Protein AF-A0A2E9FII7-F1 (afdb_monomer_lite)

pLDDT: mean 89.61, std 14.31, range [34.06, 98.5]

Radius of gyration: 24.69 Å; chains: 1; bounding box: 55×30×82 Å

Sequence (208 aa):
MSNNPTLGDVMKDLEYLPKLIEELENISSWNSFASSLVMQYKRKNFLSEKQISSAQNMLNKMVENKIKREGMKKSFDTTKIEQLFQTAISNGLKRPRFHCGNVILSLASEQSKNKGAIYVKHKAVNEYGHEDKNYVGKIMNKVFMPILKASQDAIDTVMAIAEDPLGSAIKHGKMSNHCSMCSKELTVDRSIKNGYGKKCAENYGFPY

Foldseek 3Di:
DDPDDDVVVVPPDPVVVVVLLVVLVVCLVPDVLSVVQNVCCVVPVDDDPVSSVVSVVVVVVVVVQVVLLVVPWDPDFQVLVLLLVVLLVVLPNPWWWFAFPQWIWTADDCPDPPHSKIWIWGFDQDPVRDTDTHTQFIDDPRITRGHPPHDPVSVVLSVVCSVPVQVRQQVRLQVPCAGRTPRHHPDDPVCSNSSHDPVSCNSRVHDD

Secondary structure (DSSP, 8-state):
---PPPHHHH-S-TTHHHHHHHHHHHHHTT-HHHHHHHHHHHHHS---HHHHHHHHHHHHHHHHHHHHHHHT-B----HHHHHHHHHHHHTT-SS-EEEETTEEEEEPPTTSTTTT-EEEEEEEE-TTS-EEEEEEEEEETTEEEE-TT--HHHHHHHHHHHH-HHHHHHHHHHHHSB-TTT--B--SHHHHHHTS-HHHHHHHT---

Structure (mmCIF, N/CA/C/O backbone):
data_AF-A0A2E9FII7-F1
#
_entry.id   AF-A0A2E9FII7-F1
#
loop_
_atom_site.group_PDB
_atom_site.id
_atom_site.type_symbol
_atom_site.label_atom_id
_atom_site.label_alt_id
_atom_site.l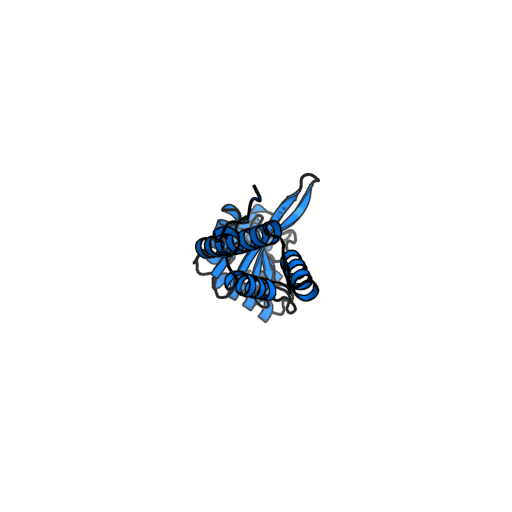abel_comp_id
_atom_site.label_asym_id
_atom_site.label_entity_id
_atom_site.label_seq_id
_atom_site.pdbx_PDB_ins_code
_atom_site.Cartn_x
_atom_site.Cartn_y
_atom_site.Cartn_z
_atom_site.occupancy
_atom_site.B_iso_or_equiv
_atom_site.auth_seq_id
_atom_site.auth_comp_id
_atom_site.auth_asym_id
_atom_site.auth_atom_id
_atom_site.pdbx_PDB_model_num
ATOM 1 N N . MET A 1 1 ? -26.720 13.685 58.440 1.00 34.06 1 MET A N 1
ATOM 2 C CA . MET A 1 1 ? -27.244 13.945 57.083 1.00 34.06 1 MET A CA 1
ATOM 3 C C . MET A 1 1 ? -26.461 13.066 56.124 1.00 34.06 1 MET A C 1
ATOM 5 O O . MET A 1 1 ? -25.298 13.337 55.867 1.00 34.06 1 MET A O 1
ATOM 9 N N . SER A 1 2 ? -27.046 11.931 55.744 1.00 37.91 2 SER A N 1
ATOM 10 C CA . SER A 1 2 ? -26.462 10.959 54.820 1.00 37.91 2 SER A CA 1
ATOM 11 C C . SER A 1 2 ? -26.670 11.441 53.387 1.00 37.91 2 SER A C 1
ATOM 13 O O . SER A 1 2 ? -27.813 11.588 52.955 1.00 37.91 2 SER A O 1
ATOM 15 N N . ASN A 1 3 ? -25.582 11.689 52.659 1.00 39.31 3 ASN A N 1
ATOM 16 C CA . ASN A 1 3 ? -25.637 11.930 51.219 1.00 39.31 3 ASN A CA 1
ATOM 17 C C . ASN A 1 3 ? -26.012 10.615 50.523 1.00 39.31 3 ASN A C 1
ATOM 19 O O . ASN A 1 3 ? -25.144 9.793 50.239 1.00 39.31 3 ASN A O 1
ATOM 23 N N . ASN A 1 4 ? -27.310 10.398 50.306 1.00 35.56 4 ASN A N 1
ATOM 24 C CA . ASN A 1 4 ? -27.782 9.333 49.431 1.00 35.56 4 ASN A CA 1
ATOM 25 C C . ASN A 1 4 ? -27.406 9.680 47.980 1.00 35.56 4 ASN A C 1
ATOM 27 O O . ASN A 1 4 ? -27.591 10.836 47.584 1.00 35.56 4 ASN A O 1
ATOM 31 N N . PRO A 1 5 ? -26.899 8.711 47.193 1.00 40.25 5 PRO A N 1
ATOM 32 C CA . PRO A 1 5 ? -26.664 8.905 45.768 1.00 40.25 5 PRO A CA 1
ATOM 33 C C . PRO A 1 5 ? -27.951 9.382 45.094 1.00 40.25 5 PRO A C 1
ATOM 35 O O . PRO A 1 5 ? -29.047 8.930 45.444 1.00 40.25 5 PRO A O 1
ATOM 38 N N . THR A 1 6 ? -27.833 10.316 44.152 1.00 42.91 6 THR A N 1
ATOM 39 C CA . THR A 1 6 ? -29.011 10.844 43.465 1.00 42.91 6 THR A CA 1
ATOM 40 C C . THR A 1 6 ? -29.562 9.787 42.509 1.00 42.91 6 THR A C 1
ATOM 42 O O . THR A 1 6 ? -28.809 8.991 41.949 1.00 42.91 6 THR A O 1
ATOM 45 N N . LEU A 1 7 ? -30.877 9.783 42.263 1.00 36.34 7 LEU A N 1
ATOM 46 C CA . LEU A 1 7 ? -31.465 8.926 41.223 1.00 36.34 7 LEU A CA 1
ATOM 47 C C . LEU A 1 7 ? -30.817 9.152 39.837 1.00 36.34 7 LEU A C 1
ATOM 49 O O . LEU A 1 7 ? -30.819 8.241 39.016 1.00 36.34 7 LEU A O 1
ATOM 53 N N . GLY A 1 8 ? -30.208 10.321 39.594 1.00 41.97 8 GLY A N 1
ATOM 54 C CA . GLY A 1 8 ? -29.456 10.618 38.369 1.00 41.97 8 GLY A CA 1
ATOM 55 C C . GLY A 1 8 ? -28.150 9.827 38.209 1.00 41.97 8 GLY A C 1
ATOM 56 O O . GLY A 1 8 ? -27.705 9.638 37.078 1.00 41.97 8 GLY A O 1
ATOM 57 N N . ASP A 1 9 ? -27.580 9.316 39.306 1.00 43.81 9 ASP A N 1
ATOM 58 C CA . ASP A 1 9 ? -26.356 8.496 39.334 1.00 43.81 9 ASP A CA 1
ATOM 59 C C . ASP A 1 9 ? -26.662 6.989 39.214 1.00 43.81 9 ASP A C 1
ATOM 61 O O . ASP A 1 9 ? -25.805 6.192 38.842 1.00 43.81 9 ASP A O 1
ATOM 65 N N . VAL A 1 10 ? -27.915 6.596 39.477 1.00 44.50 10 VAL A N 1
ATOM 66 C CA . VAL A 1 10 ? -28.423 5.214 39.364 1.00 44.50 10 VAL A CA 1
ATOM 67 C C . VAL A 1 10 ? -29.034 4.943 37.972 1.00 44.50 10 VAL A C 1
ATOM 69 O O . VAL A 1 10 ? -29.136 3.792 37.553 1.00 44.50 10 VAL A O 1
ATOM 72 N N . MET A 1 11 ? -29.400 5.996 37.226 1.00 43.66 11 MET A N 1
ATOM 73 C CA . MET A 1 11 ? -30.155 5.943 35.959 1.00 43.66 11 MET A CA 1
ATOM 74 C C . MET A 1 11 ? -29.348 6.314 34.691 1.00 43.66 11 MET A C 1
ATOM 76 O O . MET A 1 11 ? -29.936 6.744 33.708 1.00 43.66 11 MET A O 1
ATOM 80 N N . LYS A 1 12 ? -28.018 6.149 34.682 1.00 50.47 12 LYS A N 1
ATOM 81 C CA . LYS A 1 12 ? -27.160 6.260 33.476 1.00 50.47 12 LYS A CA 1
ATOM 82 C C . LYS A 1 12 ? -26.357 4.967 33.225 1.00 50.47 12 LYS A C 1
ATOM 84 O O . LYS A 1 12 ? -25.137 5.001 33.097 1.00 50.47 12 LYS A O 1
ATOM 89 N N . ASP A 1 13 ? -26.881 3.747 33.242 1.00 51.53 13 ASP A N 1
ATOM 90 C CA . ASP A 1 13 ? -28.092 3.243 32.593 1.00 51.53 13 ASP A CA 1
ATOM 91 C C . ASP A 1 13 ? -27.979 1.699 32.690 1.00 51.53 13 ASP A C 1
ATOM 93 O O . ASP A 1 13 ? -27.007 1.118 32.187 1.00 51.53 13 ASP A O 1
ATOM 97 N N . LEU A 1 14 ? -28.953 1.001 33.282 1.00 48.34 14 LEU A N 1
ATOM 98 C CA . LEU A 1 14 ? -29.010 -0.477 33.285 1.00 48.34 14 LEU A CA 1
ATOM 99 C C . LEU A 1 14 ? -29.147 -1.081 31.868 1.00 48.34 14 LEU A C 1
ATOM 101 O O . LEU A 1 14 ? -28.886 -2.264 31.678 1.00 48.34 14 LEU A O 1
ATOM 105 N N . GLU A 1 15 ? -29.491 -0.261 30.873 1.00 59.66 15 GLU A N 1
ATOM 106 C CA . GLU A 1 15 ? -29.601 -0.623 29.453 1.00 59.66 15 GLU A CA 1
ATOM 107 C C . GLU A 1 15 ? -28.321 -0.297 28.649 1.00 59.66 15 GLU A C 1
ATOM 109 O O . GLU A 1 15 ? -27.993 -0.968 27.669 1.00 59.66 15 GLU A O 1
ATOM 114 N N . TYR A 1 16 ? -27.530 0.685 29.095 1.00 76.75 16 TYR A N 1
ATOM 115 C CA . TYR A 1 16 ? -26.331 1.145 28.385 1.00 76.75 16 TYR A CA 1
ATOM 116 C C . TYR A 1 16 ? -25.106 0.295 28.685 1.00 76.75 16 TYR A C 1
ATOM 118 O O . TYR A 1 16 ? -24.296 0.064 27.791 1.00 76.75 16 TYR A O 1
ATOM 126 N N . LEU A 1 17 ? -24.934 -0.164 29.931 1.00 84.12 17 LEU A N 1
ATOM 127 C CA . LEU A 1 17 ? -23.778 -0.993 30.270 1.00 84.12 17 LEU A CA 1
ATOM 128 C C . LEU A 1 17 ? -23.782 -2.312 29.478 1.00 84.12 17 LEU A C 1
ATOM 130 O O . LEU A 1 17 ? -22.747 -2.610 28.885 1.00 84.12 17 LEU A O 1
ATOM 134 N N . PRO A 1 18 ? -24.899 -3.060 29.357 1.00 89.31 18 PRO A N 1
ATOM 135 C CA . PRO A 1 18 ? -24.956 -4.235 28.486 1.00 89.31 18 PRO A CA 1
ATOM 136 C C . PRO A 1 18 ? -24.580 -3.929 27.030 1.00 89.31 18 PRO A C 1
ATOM 138 O O . PRO A 1 18 ? -23.745 -4.627 26.459 1.00 89.31 18 PRO A O 1
ATOM 141 N N . LYS A 1 19 ? -25.113 -2.842 26.457 1.00 90.38 19 LYS A N 1
ATOM 142 C CA . LYS A 1 19 ? -24.795 -2.419 25.085 1.00 90.38 19 LYS A CA 1
ATOM 143 C C . LYS A 1 19 ? -23.324 -2.029 24.914 1.00 90.38 19 LYS A C 1
ATOM 145 O O . LYS A 1 19 ? -22.687 -2.412 23.938 1.00 90.38 19 LYS A O 1
ATOM 150 N N . LEU A 1 20 ? -22.759 -1.301 25.876 1.00 92.12 20 LEU A N 1
ATOM 151 C CA . LEU A 1 20 ? -21.337 -0.964 25.887 1.00 92.12 20 LEU A CA 1
ATOM 152 C C . LEU A 1 20 ? -20.480 -2.234 25.922 1.00 92.12 20 LEU A C 1
ATOM 154 O O . LEU A 1 20 ? -19.487 -2.321 25.206 1.00 92.12 20 LEU A O 1
ATOM 158 N N . ILE A 1 21 ? -20.852 -3.221 26.740 1.00 95.00 21 ILE A N 1
ATOM 159 C CA . ILE A 1 21 ? -20.145 -4.503 26.793 1.00 95.00 21 ILE A CA 1
ATOM 160 C C . ILE A 1 21 ? -20.236 -5.227 25.447 1.00 95.00 21 ILE A C 1
ATOM 162 O O . ILE A 1 21 ? -19.201 -5.684 24.971 1.00 95.00 21 ILE A O 1
ATOM 166 N N . GLU A 1 22 ? -21.400 -5.264 24.796 1.00 94.81 22 GLU A N 1
ATOM 167 C CA . GLU A 1 22 ? -21.563 -5.839 23.451 1.00 94.81 22 GLU A CA 1
ATOM 168 C C . GLU A 1 22 ? -20.648 -5.152 22.416 1.00 94.81 22 GLU A C 1
ATOM 170 O O . GLU A 1 22 ? -19.919 -5.807 21.665 1.00 94.81 22 GLU A O 1
ATOM 175 N N . GLU A 1 23 ? -20.606 -3.817 22.404 1.00 94.81 23 GLU A N 1
ATOM 176 C CA . GLU A 1 23 ? -19.714 -3.049 21.527 1.00 94.81 23 GLU A CA 1
ATOM 177 C C . GLU A 1 23 ? -18.230 -3.350 21.799 1.00 94.81 23 GLU A C 1
ATOM 179 O O . GLU A 1 23 ? -17.436 -3.482 20.860 1.00 94.81 23 GLU A O 1
ATOM 184 N N . LEU A 1 24 ? -17.846 -3.510 23.069 1.00 96.38 24 LEU A N 1
ATOM 185 C CA . LEU A 1 24 ? -16.490 -3.896 23.460 1.00 96.38 24 LEU A CA 1
ATOM 186 C C . LEU A 1 24 ? -16.166 -5.348 23.076 1.00 96.38 24 LEU A C 1
ATOM 188 O O . LEU A 1 24 ? -15.046 -5.627 22.641 1.00 96.38 24 LEU A O 1
ATOM 192 N N . GLU A 1 25 ? -17.122 -6.269 23.189 1.00 96.88 25 GLU A N 1
ATOM 193 C CA . GLU A 1 25 ? -16.975 -7.666 22.772 1.00 96.88 25 GLU A CA 1
ATOM 194 C C . GLU A 1 25 ? -16.685 -7.771 21.276 1.00 96.88 25 GLU A C 1
ATOM 196 O O . GLU A 1 25 ? -15.729 -8.453 20.891 1.00 96.88 25 GLU A O 1
ATOM 201 N N . ASN A 1 26 ? -17.407 -7.009 20.451 1.00 95.56 26 ASN A N 1
ATOM 202 C CA . ASN A 1 26 ? -17.232 -6.963 18.996 1.00 95.56 26 ASN A CA 1
ATOM 203 C C . ASN A 1 26 ? -15.809 -6.578 18.555 1.00 95.56 26 ASN A C 1
ATOM 205 O O . ASN A 1 26 ? -15.355 -6.960 17.472 1.00 95.56 26 ASN A O 1
ATOM 209 N N . ILE A 1 27 ? -15.079 -5.835 19.390 1.00 95.19 27 ILE A N 1
ATOM 210 C CA . ILE A 1 27 ? -13.715 -5.379 19.090 1.00 95.19 27 ILE A CA 1
ATOM 211 C C . ILE A 1 27 ? -12.638 -6.062 19.945 1.00 95.19 27 ILE A C 1
ATOM 213 O O . ILE A 1 27 ? -11.444 -5.866 19.710 1.00 95.19 27 ILE A O 1
ATOM 217 N N . SER A 1 28 ? -13.034 -6.892 20.912 1.00 95.88 28 SER A N 1
ATOM 218 C CA . SER A 1 28 ? -12.142 -7.507 21.904 1.00 95.88 28 SER A CA 1
ATOM 219 C C . SER A 1 28 ? -11.046 -8.384 21.291 1.00 95.88 28 SER A C 1
ATOM 221 O O . SER A 1 28 ? -9.930 -8.422 21.801 1.00 95.88 28 SER A O 1
ATOM 223 N N . SER A 1 29 ? -11.314 -9.028 20.151 1.00 94.12 29 SER A N 1
ATOM 224 C CA . SER A 1 29 ? -10.348 -9.905 19.472 1.00 94.12 29 SER A CA 1
ATOM 225 C C . SER A 1 29 ? -9.124 -9.176 18.900 1.00 94.12 29 SER A C 1
ATOM 227 O O . SER A 1 29 ? -8.126 -9.814 18.567 1.00 94.12 29 SER A O 1
ATOM 229 N N . TRP A 1 30 ? -9.181 -7.849 18.766 1.00 91.56 30 TRP A N 1
ATOM 230 C CA . TRP A 1 30 ? -8.095 -7.041 18.202 1.00 91.56 30 TRP A CA 1
ATOM 231 C C . TRP A 1 30 ? -7.811 -5.746 18.975 1.00 91.56 30 TRP A C 1
ATOM 233 O O . TRP A 1 30 ? -6.870 -5.032 18.627 1.00 91.56 30 TRP A O 1
ATOM 243 N N . ASN A 1 31 ? -8.572 -5.446 20.030 1.00 95.75 31 ASN A N 1
ATOM 244 C CA . ASN A 1 31 ? -8.336 -4.328 20.939 1.00 95.75 31 ASN A CA 1
ATOM 245 C C . ASN A 1 31 ? -8.120 -4.855 22.367 1.00 95.75 31 ASN A C 1
ATOM 247 O O . ASN A 1 31 ? -9.055 -5.297 23.035 1.00 95.75 31 ASN A O 1
ATOM 251 N N . SER A 1 32 ? -6.875 -4.790 22.847 1.00 96.56 32 SER A N 1
ATOM 252 C CA . SER A 1 32 ? -6.481 -5.324 24.158 1.00 96.56 32 SER A CA 1
ATOM 253 C C . SER A 1 32 ? -7.137 -4.597 25.335 1.00 96.56 32 SER A C 1
ATOM 255 O O . SER A 1 32 ? -7.419 -5.225 26.355 1.00 96.56 32 SER A O 1
ATOM 257 N N . PHE A 1 33 ? -7.426 -3.299 25.198 1.00 96.88 33 PHE A N 1
ATOM 258 C CA . PHE A 1 33 ? -8.145 -2.538 26.219 1.00 96.88 33 PHE A CA 1
ATOM 259 C C . PHE A 1 33 ? -9.609 -2.979 26.307 1.00 96.88 33 PHE A C 1
ATOM 261 O O . PHE A 1 33 ? -10.099 -3.265 27.393 1.00 96.88 33 PHE A O 1
ATOM 268 N N . ALA A 1 34 ? -10.292 -3.142 25.171 1.00 97.12 34 ALA A N 1
ATOM 269 C CA . ALA A 1 34 ? -11.650 -3.681 25.156 1.00 97.12 34 ALA A CA 1
ATOM 270 C C . ALA A 1 34 ? -11.700 -5.107 25.725 1.00 97.12 34 ALA A C 1
ATOM 272 O O . ALA A 1 34 ? -12.538 -5.409 26.574 1.00 97.12 34 ALA A O 1
ATOM 273 N N . SER A 1 35 ? -10.750 -5.964 25.332 1.00 97.69 35 SER A N 1
ATOM 274 C CA . SER A 1 35 ? -10.632 -7.323 25.867 1.00 97.69 35 SER A CA 1
ATOM 275 C C . SER A 1 35 ? -10.475 -7.346 27.388 1.00 97.69 35 SER A C 1
ATOM 277 O O . SER A 1 35 ? -11.059 -8.215 28.038 1.00 97.69 35 SER A O 1
ATOM 279 N N . SER A 1 36 ? -9.696 -6.426 27.965 1.00 97.81 36 SER A N 1
ATOM 280 C CA . SER A 1 36 ? -9.479 -6.390 29.414 1.00 97.81 36 SER A CA 1
ATOM 281 C C . SER A 1 36 ? -10.736 -5.947 30.171 1.00 97.81 36 SER A C 1
ATOM 283 O O . SER A 1 36 ? -11.058 -6.535 31.206 1.00 97.81 36 SER A O 1
ATOM 285 N N . LEU A 1 37 ? -11.494 -4.990 29.625 1.00 97.25 37 LEU A N 1
ATOM 286 C CA . LEU A 1 37 ? -12.765 -4.540 30.196 1.00 97.25 37 LEU A CA 1
ATOM 287 C C . LEU A 1 37 ? -13.850 -5.622 30.122 1.00 97.25 37 LEU A C 1
ATOM 289 O O . LEU A 1 37 ? -14.496 -5.897 31.132 1.00 97.25 37 LEU A O 1
ATOM 293 N N . VAL A 1 38 ? -13.994 -6.302 28.980 1.00 97.31 38 VAL A N 1
ATOM 294 C CA . VAL A 1 38 ? -14.927 -7.435 28.822 1.00 97.31 38 VAL A CA 1
ATOM 295 C C . VAL A 1 38 ? -14.599 -8.547 29.817 1.00 97.31 38 VAL A C 1
ATOM 297 O O . VAL A 1 38 ? -15.485 -9.057 30.500 1.00 97.31 38 VAL A O 1
ATOM 300 N N . MET A 1 39 ? -13.319 -8.908 29.947 1.00 97.06 39 MET A N 1
ATOM 301 C CA . MET A 1 39 ? -12.883 -9.938 30.893 1.00 97.06 39 MET A CA 1
ATOM 302 C C . MET A 1 39 ? -13.158 -9.533 32.346 1.00 97.06 39 MET A C 1
ATOM 304 O O . MET A 1 39 ? -13.608 -10.354 33.147 1.00 97.06 39 MET A O 1
ATOM 308 N N . GLN A 1 40 ? -12.912 -8.269 32.703 1.00 96.50 40 GLN A N 1
ATOM 309 C CA . GLN A 1 40 ? -13.234 -7.763 34.033 1.00 96.50 40 GLN A CA 1
ATOM 310 C C . GLN A 1 40 ? -14.736 -7.840 34.308 1.00 96.50 40 GLN A C 1
ATOM 312 O O . GLN A 1 40 ? -15.113 -8.322 35.379 1.00 96.50 40 GLN A O 1
ATOM 317 N N . TYR A 1 41 ? -15.567 -7.401 33.362 1.00 95.38 41 TYR A N 1
ATOM 318 C CA . TYR A 1 41 ? -17.018 -7.437 33.497 1.00 95.38 41 TYR A CA 1
ATOM 319 C C . TYR A 1 41 ? -17.527 -8.875 33.635 1.00 95.38 41 TYR A C 1
ATOM 321 O O . TYR A 1 41 ? -18.217 -9.169 34.599 1.00 95.38 41 TYR A O 1
ATOM 329 N N . LYS A 1 42 ? -17.079 -9.815 32.794 1.00 94.75 42 LYS A N 1
ATOM 330 C CA . LYS A 1 42 ? -17.446 -11.241 32.914 1.00 94.75 42 LYS A CA 1
ATOM 331 C C . LYS A 1 42 ? -17.081 -11.855 34.267 1.00 94.75 42 LYS A C 1
ATOM 333 O O . LYS A 1 42 ? -17.800 -12.711 34.766 1.00 94.75 42 LYS A O 1
ATOM 338 N N . ARG A 1 43 ? -15.969 -11.423 34.869 1.00 95.44 43 ARG A N 1
ATOM 339 C CA . ARG A 1 43 ? -15.499 -11.942 36.163 1.00 95.44 43 ARG A CA 1
ATOM 340 C C . ARG A 1 43 ? -16.184 -11.295 37.368 1.00 95.44 43 ARG A C 1
ATOM 342 O O . ARG A 1 43 ? -16.359 -11.958 38.382 1.00 95.44 43 ARG A O 1
ATOM 349 N N . LYS A 1 44 ? -16.462 -9.991 37.309 1.00 91.94 44 LYS A N 1
ATOM 350 C CA . LYS A 1 44 ? -16.897 -9.190 38.472 1.00 91.94 44 LYS A CA 1
ATOM 351 C C . LYS A 1 44 ? -18.314 -8.632 38.351 1.00 91.94 44 LYS A C 1
ATOM 353 O O . LYS A 1 44 ? -18.793 -8.028 39.300 1.00 91.94 44 LYS A O 1
ATOM 358 N N . ASN A 1 45 ? -18.933 -8.769 37.182 1.00 89.94 45 ASN A N 1
ATOM 359 C CA . ASN A 1 45 ? -20.171 -8.106 36.779 1.00 89.94 45 ASN A CA 1
ATOM 360 C C . ASN A 1 45 ? -20.154 -6.580 37.012 1.00 89.94 45 ASN A C 1
ATOM 362 O O . ASN A 1 45 ? -21.169 -5.977 37.345 1.00 89.94 45 ASN A O 1
ATOM 366 N N . PHE A 1 46 ? -18.970 -5.959 36.904 1.00 89.88 46 PHE A N 1
ATOM 367 C CA . PHE A 1 46 ? -18.756 -4.566 37.297 1.00 89.88 46 PHE A CA 1
ATOM 368 C C . PHE A 1 46 ? -17.602 -3.900 36.536 1.00 89.88 46 PHE A C 1
ATOM 370 O O . PHE A 1 46 ? -16.494 -4.447 36.442 1.00 89.88 46 PHE A O 1
ATOM 377 N N . LEU A 1 47 ? -17.846 -2.671 36.081 1.00 92.12 47 LEU A N 1
ATOM 378 C CA . LEU A 1 47 ? -16.848 -1.707 35.618 1.00 92.12 47 LEU A CA 1
ATOM 379 C C . LEU A 1 47 ? -17.021 -0.407 36.406 1.00 92.12 47 LEU A C 1
ATOM 381 O O . LEU A 1 47 ? -18.146 -0.007 36.690 1.00 92.12 47 LEU A O 1
ATOM 385 N N . SER A 1 48 ? -15.919 0.264 36.742 1.00 92.06 48 SER A N 1
ATOM 386 C CA . SER A 1 48 ? -16.008 1.577 37.386 1.00 92.06 48 SER A CA 1
ATOM 387 C C . SER A 1 48 ? -16.461 2.654 36.398 1.00 92.06 48 SER A C 1
ATOM 389 O O . SER A 1 48 ? -16.226 2.541 35.194 1.00 92.06 48 SER A O 1
ATOM 391 N N . GLU A 1 49 ? -17.022 3.752 36.901 1.00 89.44 49 GLU A N 1
ATOM 392 C CA . GLU A 1 49 ? -17.435 4.905 36.082 1.00 89.44 49 GLU A CA 1
ATOM 393 C C . GLU A 1 49 ? -16.305 5.424 35.181 1.00 89.44 49 GLU A C 1
ATOM 395 O O . GLU A 1 49 ? -16.510 5.718 34.005 1.00 89.44 49 GLU A O 1
ATOM 400 N N . LYS A 1 50 ? -15.069 5.462 35.698 1.00 91.44 50 LYS A N 1
ATOM 401 C CA . LYS A 1 50 ? -13.889 5.867 34.920 1.00 91.44 50 LYS A CA 1
ATOM 402 C C . LYS A 1 50 ? -13.587 4.897 33.777 1.00 91.44 50 LYS A C 1
ATOM 404 O O . LYS A 1 50 ? -13.175 5.333 32.701 1.00 91.44 50 LYS A O 1
ATOM 409 N N . GLN A 1 51 ? -13.776 3.594 33.994 1.00 94.50 51 GLN A N 1
ATOM 410 C CA . GLN A 1 51 ? -13.592 2.577 32.955 1.00 94.50 51 GLN A CA 1
ATOM 411 C C . GLN A 1 51 ? -14.677 2.687 31.883 1.00 94.50 51 GLN A C 1
ATOM 413 O O . GLN A 1 51 ? -14.346 2.670 30.699 1.00 94.50 51 GLN A O 1
ATOM 418 N N . ILE A 1 52 ? -15.934 2.875 32.297 1.00 93.69 52 ILE A N 1
ATOM 419 C CA . ILE A 1 52 ? -17.075 3.111 31.402 1.00 93.69 52 ILE A CA 1
ATOM 420 C C . ILE A 1 52 ? -16.810 4.352 30.538 1.00 93.69 52 ILE A C 1
ATOM 422 O O . ILE A 1 52 ? -16.819 4.259 29.313 1.00 93.69 52 ILE A O 1
ATOM 426 N N . SER A 1 53 ? -16.454 5.481 31.157 1.00 89.56 53 SER A N 1
ATOM 427 C CA . SER A 1 53 ? -16.142 6.726 30.444 1.00 89.56 53 SER A CA 1
ATOM 428 C C . SER A 1 53 ? -14.962 6.579 29.475 1.00 89.56 53 SER A C 1
ATOM 430 O O . SER A 1 53 ? -15.019 7.038 28.333 1.00 89.56 53 SER A O 1
ATOM 432 N N . SER A 1 54 ? -13.899 5.880 29.879 1.00 93.44 54 SER A N 1
ATOM 433 C CA . SER A 1 54 ? -12.745 5.634 29.004 1.00 93.44 54 SER A CA 1
ATOM 434 C C . SER A 1 54 ? -13.109 4.763 27.797 1.00 93.44 54 SER A C 1
ATOM 436 O O . SER A 1 54 ? -12.660 5.038 26.683 1.00 93.44 54 SER A O 1
ATOM 438 N N . ALA A 1 55 ? -13.945 3.740 27.996 1.00 94.56 55 ALA A N 1
ATOM 439 C CA . ALA A 1 55 ? -14.444 2.883 26.925 1.00 94.56 55 ALA A CA 1
ATOM 440 C C . ALA A 1 55 ? -15.296 3.668 25.919 1.00 94.56 55 ALA A C 1
ATOM 442 O O . ALA A 1 55 ? -15.051 3.582 24.715 1.00 94.56 55 ALA A O 1
ATOM 443 N N . GLN A 1 56 ? -16.228 4.491 26.406 1.00 92.38 56 GLN A N 1
ATOM 444 C CA . GLN A 1 56 ? -17.064 5.361 25.574 1.00 92.38 56 GLN A CA 1
ATOM 445 C C . GLN A 1 56 ? -16.213 6.324 24.737 1.00 92.38 56 GLN A C 1
ATOM 447 O O . GLN A 1 56 ? -16.377 6.410 23.522 1.00 92.38 56 GLN A O 1
ATOM 452 N N . ASN A 1 57 ? -15.246 7.003 25.362 1.00 90.75 57 ASN A N 1
ATOM 453 C CA . ASN A 1 57 ? -14.350 7.927 24.664 1.00 90.75 57 ASN A CA 1
ATOM 454 C C . ASN A 1 57 ? -13.538 7.225 23.569 1.00 90.75 57 ASN A C 1
ATOM 456 O O . ASN A 1 57 ? -13.374 7.767 22.475 1.00 90.75 57 ASN A O 1
ATOM 460 N N . MET A 1 58 ? -13.061 6.005 23.831 1.00 94.75 58 MET A N 1
ATOM 461 C CA . MET A 1 58 ? -12.372 5.198 22.827 1.00 94.75 58 MET A CA 1
ATOM 462 C C . MET A 1 58 ? -13.293 4.865 21.644 1.00 94.75 58 MET A C 1
ATOM 464 O O . MET A 1 58 ? -12.892 5.067 20.497 1.00 94.75 58 MET A O 1
ATOM 468 N N . LEU A 1 59 ? -14.511 4.379 21.899 1.00 92.12 59 LEU A N 1
ATOM 469 C CA . LEU A 1 59 ? -15.472 4.011 20.852 1.00 92.12 59 LEU A CA 1
ATOM 470 C C . LEU A 1 59 ? -15.879 5.227 20.010 1.00 92.12 59 LEU A C 1
ATOM 472 O O . LEU A 1 59 ? -15.798 5.176 18.780 1.00 92.12 59 LEU A O 1
ATOM 476 N N . ASN A 1 60 ? -16.173 6.359 20.653 1.00 89.94 60 ASN A N 1
ATOM 477 C CA . ASN A 1 60 ? -16.430 7.632 19.975 1.00 89.94 60 ASN A CA 1
ATOM 478 C C . ASN A 1 60 ? -15.250 8.026 19.084 1.00 89.94 60 ASN A C 1
ATOM 480 O O . ASN A 1 60 ? -15.427 8.346 17.906 1.00 89.94 60 ASN A O 1
ATOM 484 N N . LYS A 1 61 ? -14.017 7.904 19.596 1.00 89.25 61 LYS A N 1
ATOM 485 C CA . LYS A 1 61 ? -12.821 8.212 18.809 1.00 89.25 61 LYS A CA 1
ATOM 486 C C . LYS A 1 61 ? -12.656 7.288 17.606 1.00 89.25 61 LYS A C 1
ATOM 488 O O . LYS A 1 61 ? -12.206 7.721 16.543 1.00 89.25 61 LYS A O 1
ATOM 493 N N . MET A 1 62 ? -13.011 6.015 17.749 1.00 89.19 62 MET A N 1
ATOM 494 C CA . MET A 1 62 ? -12.983 5.045 16.657 1.00 89.19 62 MET A CA 1
ATOM 495 C C . MET A 1 62 ? -13.992 5.396 15.560 1.00 89.19 62 MET A C 1
ATOM 497 O O . MET A 1 62 ? -13.632 5.326 14.379 1.00 89.19 62 MET A O 1
ATOM 501 N N . VAL A 1 63 ? -15.204 5.820 15.933 1.00 89.06 63 VAL A N 1
ATOM 502 C CA . VAL A 1 63 ? -16.242 6.295 15.003 1.00 89.06 63 VAL A CA 1
ATOM 503 C C . VAL A 1 63 ? -15.791 7.568 14.289 1.00 89.06 63 VAL A C 1
ATOM 505 O O . VAL A 1 63 ? -15.772 7.590 13.059 1.00 89.06 63 VAL A O 1
ATOM 508 N N . GLU A 1 64 ? -15.313 8.580 15.020 1.00 88.25 64 GLU A N 1
ATOM 509 C CA . GLU A 1 64 ? -14.746 9.805 14.433 1.00 88.25 64 GLU A CA 1
ATOM 510 C C . GLU A 1 64 ? -13.655 9.483 13.407 1.00 88.25 64 GLU A C 1
ATOM 512 O O . GLU A 1 64 ? -13.652 9.988 12.284 1.00 88.25 64 GLU A O 1
ATOM 517 N N . ASN A 1 65 ? -12.716 8.608 13.776 1.00 87.19 65 ASN A N 1
ATOM 518 C CA . ASN A 1 65 ? -11.621 8.216 12.898 1.00 87.19 65 ASN A CA 1
ATOM 519 C C . ASN A 1 65 ? -12.109 7.413 11.689 1.00 87.19 65 ASN A C 1
ATOM 521 O O . ASN A 1 65 ? -11.459 7.438 10.644 1.00 87.19 65 ASN A O 1
ATOM 525 N N . LYS A 1 66 ? -13.202 6.650 11.806 1.00 87.12 66 LYS A N 1
ATOM 526 C CA . LYS A 1 66 ? -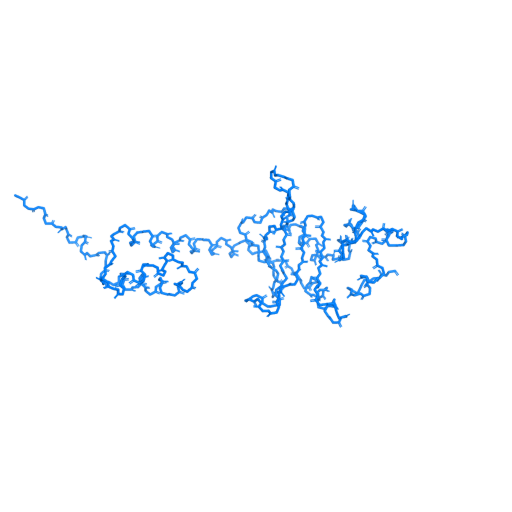13.823 5.956 10.671 1.00 87.12 66 LYS A CA 1
ATOM 527 C C . LYS A 1 66 ? -14.424 6.966 9.693 1.00 87.12 66 LYS A C 1
ATOM 529 O O . LYS A 1 66 ? -14.054 6.920 8.525 1.00 87.12 66 LYS A O 1
ATOM 534 N N . ILE A 1 67 ? -15.215 7.920 10.183 1.00 87.12 67 ILE A N 1
ATOM 535 C CA . ILE A 1 67 ? -15.819 8.989 9.372 1.00 87.12 67 ILE A CA 1
ATOM 536 C C . ILE A 1 67 ? -14.734 9.804 8.660 1.00 87.12 67 ILE A C 1
ATOM 538 O O . ILE A 1 67 ? -14.796 9.995 7.448 1.00 87.12 67 ILE A O 1
ATOM 542 N N . LYS A 1 68 ? -13.676 10.212 9.376 1.00 86.12 68 LYS A N 1
ATOM 543 C CA . LYS A 1 68 ? -12.542 10.934 8.774 1.00 86.12 68 LYS A CA 1
ATOM 544 C C . LYS A 1 68 ? -11.860 10.125 7.670 1.00 86.12 68 LYS A C 1
ATOM 546 O O . LYS A 1 68 ? -11.574 10.664 6.609 1.00 86.12 68 LYS A O 1
ATOM 551 N N . ARG A 1 69 ? -11.621 8.826 7.891 1.00 82.56 69 ARG A N 1
ATOM 552 C CA . ARG A 1 69 ? -11.032 7.941 6.869 1.00 82.56 69 ARG A CA 1
ATOM 553 C C . ARG A 1 69 ? -11.941 7.786 5.656 1.00 82.56 69 ARG A C 1
ATOM 555 O O . ARG A 1 69 ? -11.441 7.764 4.539 1.00 82.56 69 ARG A O 1
ATOM 562 N N . GLU A 1 70 ? -13.247 7.671 5.867 1.00 83.00 70 GLU A N 1
ATOM 563 C CA . GLU A 1 70 ? -14.230 7.588 4.788 1.00 83.00 70 GLU A CA 1
ATOM 564 C C . GLU A 1 70 ? -14.284 8.883 3.974 1.00 83.00 70 GLU A C 1
ATOM 566 O O . GLU A 1 70 ? -14.249 8.800 2.751 1.00 83.00 70 GLU A O 1
ATOM 571 N N . GLY A 1 71 ? -14.238 10.052 4.619 1.00 77.88 71 GLY A N 1
ATOM 572 C CA . GLY A 1 71 ? -14.147 11.349 3.937 1.00 77.88 71 GLY A CA 1
ATOM 573 C C . GLY A 1 71 ? -12.806 11.603 3.235 1.00 77.88 71 GLY A C 1
ATOM 574 O O . GLY A 1 71 ? -12.747 12.348 2.263 1.00 77.88 71 GLY A O 1
ATOM 575 N N . MET A 1 72 ? -11.721 10.967 3.689 1.00 75.19 72 MET A N 1
ATOM 576 C CA . MET A 1 72 ? -10.406 11.030 3.038 1.00 75.19 72 MET A CA 1
ATOM 577 C C . MET A 1 72 ? -10.239 10.043 1.884 1.00 75.19 72 MET A C 1
ATOM 579 O O . MET A 1 72 ? -9.227 10.120 1.183 1.00 75.19 72 MET A O 1
ATOM 583 N N . LYS A 1 73 ? -11.180 9.111 1.670 1.00 76.25 73 LYS A N 1
ATOM 584 C CA . LYS A 1 73 ? -11.143 8.246 0.487 1.00 76.25 73 LYS A CA 1
ATOM 585 C C . LYS A 1 73 ? -11.108 9.139 -0.745 1.00 76.25 73 LYS A C 1
ATOM 587 O O . LYS A 1 73 ? -12.019 9.926 -0.987 1.00 76.25 73 LYS A O 1
ATOM 592 N N . LYS A 1 74 ? -10.038 9.019 -1.522 1.00 70.12 74 LYS A N 1
ATOM 593 C CA . LYS A 1 74 ? -9.916 9.729 -2.786 1.00 70.12 74 LYS A CA 1
ATOM 594 C C . LYS A 1 74 ? -10.448 8.808 -3.869 1.00 70.12 74 LYS A C 1
ATOM 596 O O . LYS A 1 74 ? -9.860 7.766 -4.151 1.00 70.12 74 LYS A O 1
ATOM 601 N N . SER A 1 75 ? -11.587 9.178 -4.440 1.00 70.00 75 SER A N 1
ATOM 602 C CA . SER A 1 75 ? -12.127 8.508 -5.616 1.00 70.00 75 SER A CA 1
ATOM 603 C C . SER A 1 75 ? -11.439 9.070 -6.857 1.00 70.00 75 SER A C 1
ATOM 605 O O . SER A 1 75 ? -11.926 10.001 -7.492 1.00 70.00 75 SER A O 1
ATOM 607 N N . PHE A 1 76 ? -10.278 8.523 -7.176 1.00 86.06 76 PHE A N 1
ATOM 608 C CA . PHE A 1 76 ? -9.762 8.552 -8.537 1.00 86.06 76 PHE A CA 1
ATOM 609 C C . PHE A 1 76 ? -9.610 7.112 -9.000 1.00 86.06 76 PHE A C 1
ATOM 611 O O . PHE A 1 76 ? -9.419 6.207 -8.183 1.00 86.06 76 PHE A O 1
ATOM 618 N N . ASP A 1 77 ? -9.753 6.907 -10.303 1.00 91.19 77 ASP A N 1
ATOM 619 C CA . ASP A 1 77 ? -9.686 5.578 -10.884 1.00 91.19 77 ASP A CA 1
ATOM 620 C C . ASP A 1 77 ? -8.265 5.018 -10.765 1.00 91.19 77 ASP A C 1
ATOM 622 O O . ASP A 1 77 ? -7.328 5.535 -11.368 1.00 91.19 77 ASP A O 1
ATOM 626 N N . THR A 1 78 ? -8.098 3.950 -9.987 1.00 96.25 78 THR A N 1
ATOM 627 C CA . THR A 1 78 ? -6.817 3.242 -9.850 1.00 96.25 78 THR A CA 1
ATOM 628 C C . THR A 1 78 ? -6.738 1.982 -10.710 1.00 96.25 78 THR A C 1
ATOM 630 O O . THR A 1 78 ? -5.798 1.197 -10.559 1.00 96.25 78 THR A O 1
ATOM 633 N N . THR A 1 79 ? -7.673 1.788 -11.651 1.00 96.88 79 THR A N 1
ATOM 634 C CA . THR A 1 79 ? -7.736 0.608 -12.531 1.00 96.88 79 THR A CA 1
ATOM 635 C C . THR A 1 79 ? -6.403 0.331 -13.224 1.00 96.88 79 THR A C 1
ATOM 637 O O . THR A 1 79 ? -5.965 -0.817 -13.249 1.00 96.88 79 THR A O 1
ATOM 640 N N . LYS A 1 80 ? -5.703 1.361 -13.718 1.00 98.19 80 LYS A N 1
ATOM 641 C CA . LYS A 1 80 ? -4.395 1.192 -14.376 1.00 98.19 80 LYS A CA 1
ATOM 642 C C . LYS A 1 80 ? -3.318 0.639 -13.434 1.00 98.19 80 LYS A C 1
ATOM 644 O O . LYS A 1 80 ? -2.477 -0.141 -13.870 1.00 98.19 80 LYS A O 1
ATOM 649 N N . ILE A 1 81 ? -3.355 0.984 -12.143 1.00 98.25 81 ILE A N 1
ATOM 650 C CA . ILE A 1 81 ? -2.432 0.428 -11.137 1.00 98.25 81 ILE A CA 1
ATOM 651 C C . ILE A 1 81 ? -2.740 -1.049 -10.899 1.00 98.25 81 ILE A C 1
ATOM 653 O O . ILE A 1 81 ? -1.829 -1.876 -10.864 1.00 98.25 81 ILE A O 1
ATOM 657 N N . GLU A 1 82 ? -4.017 -1.395 -10.742 1.00 97.56 82 GLU A N 1
ATOM 658 C CA . GLU A 1 82 ? -4.425 -2.789 -10.545 1.00 97.56 82 GLU A CA 1
ATOM 659 C C . GLU A 1 82 ? -4.069 -3.647 -11.768 1.00 97.56 82 GLU A C 1
ATOM 661 O O . GLU A 1 82 ? -3.473 -4.712 -11.613 1.00 97.56 82 GLU A O 1
ATOM 666 N N . GLN A 1 83 ? -4.325 -3.148 -12.982 1.00 98.00 83 GLN A N 1
ATOM 667 C CA . GLN A 1 83 ? -3.934 -3.798 -14.237 1.00 98.00 83 GLN A CA 1
ATOM 668 C C . GLN A 1 83 ? -2.419 -3.976 -14.349 1.00 98.00 83 GLN A C 1
ATOM 670 O O . GLN A 1 83 ? -1.962 -5.059 -14.702 1.00 98.00 83 GLN A O 1
ATOM 675 N N . LEU A 1 84 ? -1.630 -2.957 -13.999 1.00 98.38 84 LEU A N 1
ATOM 676 C CA . LEU A 1 84 ? -0.168 -3.032 -14.000 1.00 98.38 84 LEU A CA 1
ATOM 677 C C . LEU A 1 84 ? 0.343 -4.191 -13.128 1.00 98.38 84 LEU A C 1
ATOM 679 O O . LEU A 1 84 ? 1.207 -4.966 -13.546 1.00 98.38 84 LEU A O 1
ATOM 683 N N . PHE A 1 85 ? -0.202 -4.329 -11.918 1.00 98.31 85 PHE A N 1
ATOM 684 C CA . PHE A 1 85 ? 0.155 -5.417 -11.008 1.00 98.31 85 PHE A CA 1
ATOM 685 C C . PHE A 1 85 ? -0.363 -6.768 -11.506 1.00 98.31 85 PHE A C 1
ATOM 687 O O . PHE A 1 85 ? 0.367 -7.757 -11.428 1.00 98.31 85 PHE A O 1
ATOM 694 N N . GLN A 1 86 ? -1.575 -6.815 -12.060 1.00 97.50 86 GLN A N 1
ATOM 695 C CA . GLN A 1 86 ? -2.142 -8.029 -12.640 1.00 97.50 86 GLN A CA 1
ATOM 696 C C . GLN A 1 86 ? -1.298 -8.543 -13.813 1.00 97.50 86 GLN A C 1
ATOM 698 O O . GLN A 1 86 ? -1.023 -9.742 -13.878 1.00 97.50 86 GLN A O 1
ATOM 703 N N . THR A 1 87 ? -0.827 -7.662 -14.696 1.00 98.50 87 THR A N 1
ATOM 704 C CA . THR A 1 87 ? 0.098 -8.004 -15.787 1.00 98.50 87 THR A CA 1
ATOM 705 C C . THR A 1 87 ? 1.391 -8.596 -15.234 1.00 98.50 87 THR A C 1
ATOM 707 O O . THR A 1 87 ? 1.790 -9.683 -15.645 1.00 98.50 87 THR A O 1
ATOM 710 N N . ALA A 1 88 ? 2.000 -7.950 -14.234 1.00 98.12 88 ALA A N 1
ATOM 711 C CA . ALA A 1 88 ? 3.222 -8.449 -13.605 1.00 98.12 88 ALA A CA 1
ATOM 712 C C . ALA A 1 88 ? 3.059 -9.848 -12.996 1.00 98.12 88 ALA A C 1
ATOM 714 O O . ALA A 1 88 ? 3.923 -10.707 -13.184 1.00 98.12 88 ALA A O 1
ATOM 715 N N . ILE A 1 89 ? 1.946 -10.097 -12.304 1.00 97.12 89 ILE A N 1
ATOM 716 C CA . ILE A 1 89 ? 1.619 -11.411 -11.734 1.00 97.12 89 ILE A CA 1
ATOM 717 C C . ILE A 1 89 ? 1.409 -12.443 -12.845 1.00 97.12 89 ILE A C 1
ATOM 719 O O . ILE A 1 89 ? 1.965 -13.537 -12.770 1.00 97.12 89 ILE A O 1
ATOM 723 N N . SER A 1 90 ? 0.652 -12.086 -13.886 1.00 97.75 90 SER A N 1
ATOM 724 C CA . SER A 1 90 ? 0.348 -12.972 -15.020 1.00 97.75 90 SER A CA 1
ATOM 725 C C . SER A 1 90 ? 1.611 -13.351 -15.801 1.00 97.75 90 SER A C 1
ATOM 727 O O . SER A 1 90 ? 1.722 -14.470 -16.288 1.00 97.75 90 SER A O 1
ATOM 729 N N . ASN A 1 91 ? 2.612 -12.468 -15.816 1.00 97.88 91 ASN A N 1
ATOM 730 C CA . ASN A 1 91 ? 3.947 -12.715 -16.367 1.00 97.88 91 ASN A CA 1
ATOM 731 C C . ASN A 1 91 ? 4.894 -13.4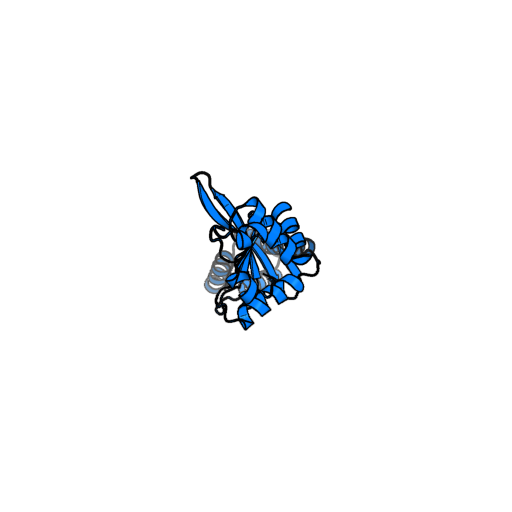55 -15.395 1.00 97.88 91 ASN A C 1
ATOM 733 O O . ASN A 1 91 ? 6.101 -13.535 -15.627 1.00 97.88 91 ASN A O 1
ATOM 737 N N . GLY A 1 92 ? 4.371 -14.003 -14.293 1.00 96.19 92 GLY A N 1
ATOM 738 C CA . GLY A 1 92 ? 5.099 -14.870 -13.363 1.00 96.19 92 GLY A CA 1
ATOM 739 C C . GLY A 1 92 ? 5.830 -14.148 -12.228 1.00 96.19 92 GLY A C 1
ATOM 740 O O . GLY A 1 92 ? 6.577 -14.782 -11.472 1.00 96.19 92 GLY A O 1
ATOM 741 N N . LEU A 1 93 ? 5.644 -12.834 -12.056 1.00 96.12 93 LEU A N 1
ATOM 742 C CA . LEU A 1 93 ? 6.309 -12.095 -10.985 1.00 96.12 93 LEU A CA 1
ATOM 743 C C . LEU A 1 93 ? 5.607 -12.326 -9.638 1.00 96.12 93 LEU A C 1
ATOM 745 O O . LEU A 1 93 ? 4.530 -11.805 -9.375 1.00 96.12 93 LEU A O 1
ATOM 749 N N . LYS A 1 94 ? 6.267 -13.055 -8.729 1.00 92.50 94 LYS A N 1
ATOM 750 C CA . LYS A 1 94 ? 5.706 -13.416 -7.408 1.00 92.50 94 LYS A CA 1
ATOM 751 C C . LYS A 1 94 ? 5.498 -12.234 -6.454 1.00 92.50 94 LYS A C 1
ATOM 753 O O . LYS A 1 94 ? 4.714 -12.323 -5.515 1.00 92.50 94 LYS A O 1
ATOM 758 N N . ARG A 1 95 ? 6.288 -11.166 -6.602 1.00 92.75 95 ARG A N 1
ATOM 759 C CA . ARG A 1 95 ? 6.332 -10.032 -5.660 1.00 92.75 95 ARG A CA 1
ATOM 760 C C . ARG A 1 95 ? 6.467 -8.705 -6.412 1.00 92.75 95 ARG A C 1
ATOM 762 O O . ARG A 1 95 ? 7.518 -8.067 -6.303 1.00 92.75 95 ARG A O 1
ATOM 769 N N . PRO A 1 96 ? 5.453 -8.308 -7.200 1.00 97.06 96 PRO A N 1
ATOM 770 C CA . PRO A 1 96 ? 5.502 -7.056 -7.938 1.00 97.06 96 PRO A CA 1
ATOM 771 C C . PRO A 1 96 ? 5.622 -5.862 -6.985 1.00 97.06 96 PRO A C 1
ATOM 773 O O . PRO A 1 96 ? 5.056 -5.840 -5.883 1.00 97.06 96 PRO A O 1
ATOM 776 N N . ARG A 1 97 ? 6.414 -4.884 -7.417 1.00 97.25 97 ARG A N 1
ATOM 777 C CA . ARG A 1 97 ? 6.682 -3.619 -6.741 1.00 97.25 97 ARG A CA 1
ATOM 778 C C . ARG A 1 97 ? 6.819 -2.518 -7.777 1.00 97.25 97 ARG A C 1
ATOM 780 O O . ARG A 1 97 ? 7.297 -2.761 -8.880 1.00 97.25 97 ARG A O 1
ATOM 787 N N . PHE A 1 98 ? 6.438 -1.313 -7.388 1.00 98.38 98 PHE A N 1
ATOM 788 C CA . PHE A 1 98 ? 6.541 -0.142 -8.242 1.00 98.38 98 PHE A CA 1
ATOM 789 C C . PHE A 1 98 ? 6.946 1.070 -7.404 1.00 98.38 98 PHE A C 1
ATOM 791 O O . PHE A 1 98 ? 6.353 1.328 -6.359 1.00 98.38 98 PHE A O 1
ATOM 798 N N . HIS A 1 99 ? 7.981 1.775 -7.835 1.00 97.19 99 HIS A N 1
ATOM 799 C CA . HIS A 1 99 ? 8.653 2.842 -7.107 1.00 97.19 99 HIS A CA 1
ATOM 800 C C . HIS A 1 99 ? 8.517 4.147 -7.893 1.00 97.19 99 HIS A C 1
ATOM 802 O O . HIS A 1 99 ? 8.879 4.207 -9.065 1.00 97.19 99 HIS A O 1
ATOM 808 N N . CYS A 1 100 ? 8.015 5.200 -7.260 1.00 96.62 100 CYS A N 1
ATOM 809 C CA . CYS A 1 100 ? 7.924 6.523 -7.869 1.00 96.62 100 CYS A CA 1
ATOM 810 C C . CYS A 1 100 ? 8.199 7.579 -6.801 1.00 96.62 100 CYS A C 1
ATOM 812 O O . CYS A 1 100 ? 7.493 7.642 -5.798 1.00 96.62 100 CYS A O 1
ATOM 814 N N . GLY A 1 101 ? 9.257 8.372 -6.987 1.00 92.19 101 GLY A N 1
ATOM 815 C CA . GLY A 1 101 ? 9.829 9.193 -5.913 1.00 92.19 101 GLY A CA 1
ATOM 816 C C . GLY A 1 101 ? 10.021 8.389 -4.618 1.00 92.19 101 GLY A C 1
ATOM 817 O O . GLY A 1 101 ? 10.643 7.325 -4.624 1.00 92.19 101 GLY A O 1
ATOM 818 N N . ASN A 1 102 ? 9.421 8.879 -3.531 1.00 91.94 102 ASN A N 1
ATOM 819 C CA . ASN A 1 102 ? 9.417 8.223 -2.222 1.00 91.94 102 ASN A CA 1
ATOM 820 C C . ASN A 1 102 ? 8.247 7.245 -2.026 1.00 91.94 102 ASN A C 1
ATOM 822 O O . ASN A 1 102 ? 8.160 6.604 -0.982 1.00 91.94 102 ASN A O 1
ATOM 826 N N . VAL A 1 103 ? 7.344 7.087 -2.996 1.00 96.88 103 VAL A N 1
ATOM 827 C CA . VAL A 1 103 ? 6.228 6.139 -2.905 1.00 96.88 103 VAL A CA 1
ATOM 828 C C . VAL A 1 103 ? 6.632 4.767 -3.435 1.00 96.88 103 VAL A C 1
ATOM 830 O O . VAL A 1 103 ? 7.237 4.624 -4.497 1.00 96.88 103 VAL A O 1
ATOM 833 N N . ILE A 1 104 ? 6.252 3.734 -2.685 1.00 97.44 104 ILE A N 1
ATOM 834 C CA . ILE A 1 104 ? 6.423 2.328 -3.039 1.00 97.44 104 ILE A CA 1
ATOM 835 C C . ILE A 1 104 ? 5.054 1.656 -3.017 1.00 97.44 104 ILE A C 1
ATOM 837 O O . ILE A 1 104 ? 4.398 1.585 -1.975 1.00 97.44 104 ILE A O 1
ATOM 841 N N . LEU A 1 105 ? 4.663 1.100 -4.156 1.00 98.38 105 LEU A N 1
ATOM 842 C CA . LEU A 1 105 ? 3.531 0.197 -4.294 1.00 98.38 105 LEU A CA 1
ATOM 843 C C . LEU A 1 105 ? 4.026 -1.245 -4.178 1.00 98.38 105 LEU A C 1
ATOM 845 O O . LEU A 1 105 ? 5.047 -1.614 -4.761 1.00 98.38 105 LEU A O 1
ATOM 849 N N . SER A 1 106 ? 3.319 -2.080 -3.422 1.00 97.25 106 SER A N 1
ATOM 850 C CA . SER A 1 106 ? 3.667 -3.497 -3.260 1.00 97.25 106 SER A CA 1
ATOM 851 C C . SER A 1 106 ? 2.429 -4.352 -3.044 1.00 97.25 106 SER A C 1
ATOM 853 O O . SER A 1 106 ? 1.541 -3.956 -2.295 1.00 97.25 106 SER A O 1
ATOM 855 N N . LEU A 1 107 ? 2.382 -5.535 -3.653 1.00 96.94 107 LEU A N 1
ATOM 856 C CA . LEU A 1 107 ? 1.265 -6.457 -3.460 1.00 96.94 107 LEU A CA 1
ATOM 857 C C . LEU A 1 107 ? 1.242 -6.981 -2.016 1.00 96.94 107 LEU A C 1
ATOM 859 O O . LEU A 1 107 ? 2.283 -7.355 -1.461 1.00 96.94 107 LEU A O 1
ATOM 863 N N . ALA A 1 108 ? 0.059 -7.012 -1.405 1.00 94.44 108 ALA A N 1
ATOM 864 C CA . ALA A 1 108 ? -0.152 -7.669 -0.124 1.00 94.44 108 ALA A CA 1
ATOM 865 C C . ALA A 1 108 ? 0.159 -9.172 -0.232 1.00 94.44 108 ALA A C 1
ATOM 867 O O . ALA A 1 108 ? -0.085 -9.797 -1.262 1.00 94.44 108 ALA A O 1
ATOM 868 N N . SER A 1 109 ? 0.697 -9.770 0.835 1.00 89.44 109 SER A N 1
ATOM 869 C CA . SER A 1 109 ? 0.943 -11.215 0.847 1.00 89.44 109 SER A CA 1
ATOM 870 C C . SER A 1 109 ? -0.367 -12.000 0.747 1.00 89.44 109 SER A C 1
ATOM 872 O O . SER A 1 109 ? -1.409 -11.547 1.221 1.00 89.44 109 SER A O 1
ATOM 874 N N . GLU A 1 110 ? -0.308 -13.212 0.193 1.00 87.50 110 GLU A N 1
ATOM 875 C CA . GLU A 1 110 ? -1.490 -14.077 0.061 1.00 87.50 110 GLU A CA 1
ATOM 876 C C . GLU A 1 110 ? -2.119 -14.456 1.405 1.00 87.50 110 GLU A C 1
ATOM 878 O O . GLU A 1 110 ? -3.323 -14.671 1.482 1.00 87.50 110 GLU A O 1
ATOM 883 N N . GLN A 1 111 ? -1.311 -14.495 2.465 1.00 88.56 111 GLN A N 1
ATOM 884 C CA . GLN A 1 111 ? -1.746 -14.763 3.837 1.00 88.56 111 GLN A CA 1
ATOM 885 C C . GLN A 1 111 ? -2.282 -13.511 4.553 1.00 88.56 111 GLN A C 1
ATOM 887 O O . GLN A 1 111 ? -2.709 -13.578 5.703 1.00 88.56 111 GLN A O 1
ATOM 892 N N . SER A 1 112 ? -2.219 -12.336 3.922 1.00 88.06 112 SER A N 1
ATOM 893 C CA . SER A 1 112 ? -2.682 -11.100 4.540 1.00 88.06 112 SER A CA 1
ATOM 894 C C . SER A 1 112 ? -4.206 -11.059 4.622 1.00 88.06 112 SER A C 1
ATOM 896 O O . SER A 1 112 ? -4.895 -11.404 3.666 1.00 88.06 112 SER A O 1
ATOM 898 N N . LYS A 1 113 ? -4.742 -10.479 5.706 1.00 87.75 113 LYS A N 1
ATOM 899 C CA . LYS A 1 113 ? -6.166 -10.096 5.799 1.00 87.75 113 LYS A CA 1
ATOM 900 C C . LYS A 1 113 ? -6.617 -9.175 4.652 1.00 87.75 113 LYS A C 1
ATOM 902 O O . LYS A 1 113 ? -7.807 -9.058 4.398 1.00 87.75 113 LYS A O 1
ATOM 907 N N . ASN A 1 114 ? -5.673 -8.517 3.970 1.00 90.62 114 ASN A N 1
ATOM 908 C CA . ASN A 1 114 ? -5.917 -7.683 2.793 1.00 90.62 114 ASN A CA 1
ATOM 909 C C . ASN A 1 114 ? -5.423 -8.353 1.497 1.00 90.62 114 ASN A C 1
ATOM 911 O O . ASN A 1 114 ? -4.837 -7.672 0.654 1.00 90.62 114 ASN A O 1
ATOM 915 N N . LYS A 1 115 ? -5.574 -9.675 1.350 1.00 91.94 115 LYS A N 1
ATOM 916 C CA . LYS A 1 115 ? -5.188 -10.397 0.127 1.00 91.94 115 LYS A CA 1
ATOM 917 C C . LYS A 1 115 ? -5.729 -9.678 -1.119 1.00 91.94 115 LYS A C 1
ATOM 919 O O . LYS A 1 115 ? -6.892 -9.289 -1.154 1.00 91.94 115 LYS A O 1
ATOM 924 N N . GLY A 1 116 ? -4.864 -9.490 -2.117 1.00 91.62 116 GLY A N 1
ATOM 925 C CA . GLY A 1 116 ? 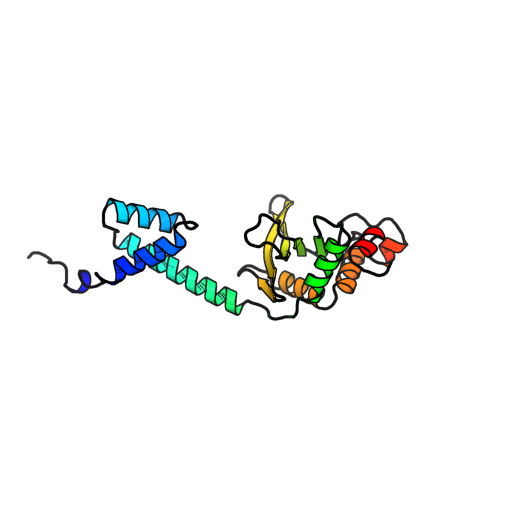-5.188 -8.790 -3.366 1.00 91.62 116 GLY A CA 1
ATOM 926 C C . GLY A 1 116 ? -5.051 -7.264 -3.313 1.00 91.62 116 GLY A C 1
ATOM 927 O O . GLY A 1 116 ? -5.037 -6.630 -4.361 1.00 91.62 116 GLY A O 1
ATOM 928 N N . ALA A 1 117 ? -4.887 -6.657 -2.134 1.00 96.88 117 ALA A N 1
ATOM 929 C CA . ALA A 1 117 ? -4.633 -5.223 -2.042 1.00 96.88 117 ALA A CA 1
ATOM 930 C C . ALA A 1 117 ? -3.209 -4.863 -2.496 1.00 96.88 117 ALA A C 1
ATOM 932 O O . ALA A 1 117 ? -2.258 -5.625 -2.297 1.00 96.88 117 ALA A O 1
ATOM 933 N N . ILE A 1 118 ? -3.044 -3.648 -3.015 1.00 98.19 118 ILE A N 1
ATOM 934 C CA . ILE A 1 118 ? -1.737 -3.046 -3.290 1.00 98.19 118 ILE A CA 1
ATOM 935 C C . ILE A 1 118 ? -1.454 -2.036 -2.180 1.00 98.19 118 ILE A C 1
ATOM 937 O O . ILE A 1 118 ? -2.139 -1.025 -2.036 1.00 98.19 118 ILE A O 1
ATOM 941 N N . TYR A 1 119 ? -0.456 -2.318 -1.352 1.00 97.50 119 TYR A N 1
ATOM 942 C CA . TYR A 1 119 ? -0.026 -1.425 -0.286 1.00 97.50 119 TYR A CA 1
ATOM 943 C C . TYR A 1 119 ?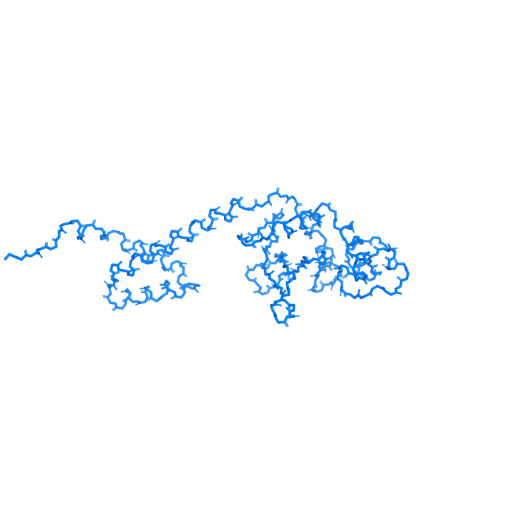 0.762 -0.248 -0.835 1.00 97.50 119 TYR A C 1
ATOM 945 O O . TYR A 1 119 ? 1.704 -0.441 -1.602 1.00 97.50 119 TYR A O 1
ATOM 953 N N . VAL A 1 120 ? 0.415 0.942 -0.352 1.00 97.19 120 VAL A N 1
ATOM 954 C CA . VAL A 1 120 ? 1.127 2.193 -0.597 1.00 97.19 120 VAL A CA 1
ATOM 955 C C . VAL A 1 120 ? 1.979 2.497 0.626 1.00 97.19 120 VAL A C 1
ATOM 957 O O . VAL A 1 120 ? 1.478 2.557 1.754 1.00 97.19 120 VAL A O 1
ATOM 960 N N . LYS A 1 121 ? 3.278 2.671 0.410 1.00 96.31 121 LYS A N 1
ATOM 961 C CA . LYS A 1 121 ? 4.250 3.020 1.446 1.00 96.31 121 LYS A CA 1
ATOM 962 C C . LYS A 1 121 ? 5.020 4.262 1.030 1.00 96.31 121 LYS A C 1
ATOM 964 O O . LYS A 1 121 ? 5.274 4.446 -0.154 1.00 96.31 121 LYS A O 1
ATOM 969 N N . HIS A 1 122 ? 5.414 5.069 2.000 1.00 92.19 122 HIS A N 1
ATOM 970 C CA . HIS A 1 122 ? 6.313 6.197 1.813 1.00 92.19 122 HIS A CA 1
ATOM 971 C C . HIS A 1 122 ? 7.668 5.846 2.418 1.00 92.19 122 HIS A C 1
ATOM 973 O O . HIS A 1 122 ? 7.746 5.385 3.559 1.00 92.19 122 HIS A O 1
ATOM 979 N N . LYS A 1 123 ? 8.724 6.037 1.638 1.00 86.94 123 LYS A N 1
ATOM 980 C CA . LYS A 1 123 ? 10.108 5.924 2.066 1.00 86.94 123 LYS A CA 1
ATOM 981 C C . LYS A 1 123 ? 10.440 7.164 2.890 1.00 86.94 123 LYS A C 1
ATOM 983 O O . LYS A 1 123 ? 10.378 8.272 2.374 1.00 86.94 123 LYS A O 1
ATOM 988 N N . ALA A 1 124 ? 10.742 6.975 4.164 1.00 79.12 124 ALA A N 1
ATOM 989 C CA . ALA A 1 124 ? 11.133 8.039 5.076 1.00 79.12 124 ALA A CA 1
ATOM 990 C C . ALA A 1 124 ? 12.501 7.709 5.666 1.00 79.12 124 ALA A C 1
ATOM 992 O O . ALA A 1 124 ? 12.817 6.542 5.867 1.00 79.12 124 ALA A O 1
ATOM 993 N N . VAL A 1 125 ? 13.301 8.728 5.949 1.00 75.81 125 VAL A N 1
ATOM 994 C CA . VAL A 1 125 ? 14.552 8.576 6.694 1.00 75.81 125 VAL A CA 1
ATOM 995 C C . VAL A 1 125 ? 14.269 9.021 8.123 1.00 75.81 125 VAL A C 1
ATOM 997 O O . VAL A 1 125 ? 13.685 10.087 8.321 1.00 75.81 125 VAL A O 1
ATOM 1000 N N . ASN A 1 126 ? 14.597 8.190 9.109 1.00 76.94 126 ASN A N 1
ATOM 1001 C CA . ASN A 1 126 ? 14.457 8.573 10.512 1.00 76.94 126 ASN A CA 1
ATOM 1002 C C . ASN A 1 126 ? 15.626 9.466 10.967 1.00 76.94 126 ASN A C 1
ATOM 1004 O O . ASN A 1 126 ? 16.598 9.666 10.241 1.00 76.94 126 ASN A O 1
ATOM 1008 N N . GLU A 1 127 ? 15.540 9.990 12.187 1.00 76.25 127 GLU A N 1
ATOM 1009 C CA . GLU A 1 127 ? 16.562 10.860 12.797 1.00 76.25 127 GLU A CA 1
ATOM 1010 C C . GLU A 1 127 ? 17.966 10.236 12.891 1.00 76.25 127 GLU A C 1
ATOM 1012 O O . GLU A 1 127 ? 18.952 10.954 13.018 1.00 76.25 127 GLU A O 1
ATOM 1017 N N . TYR A 1 128 ? 18.068 8.912 12.757 1.00 80.00 128 TYR A N 1
ATOM 1018 C CA . TYR A 1 128 ? 19.320 8.155 12.764 1.00 80.00 128 TYR A CA 1
ATOM 1019 C C . TYR A 1 128 ? 19.836 7.819 11.353 1.00 80.00 128 TYR A C 1
ATOM 1021 O O . TYR A 1 128 ? 20.791 7.061 11.206 1.00 80.00 128 TYR A O 1
ATOM 1029 N N . GLY A 1 129 ? 19.202 8.339 10.298 1.00 74.94 129 GLY A N 1
ATOM 1030 C CA . GLY A 1 129 ? 19.602 8.084 8.913 1.00 74.94 129 GLY A CA 1
ATOM 1031 C C . GLY A 1 129 ? 19.136 6.737 8.349 1.00 74.94 129 GLY A C 1
ATOM 1032 O O . GLY A 1 129 ? 19.508 6.387 7.229 1.00 74.94 129 GLY A O 1
ATOM 1033 N N . HIS A 1 130 ? 18.311 5.973 9.073 1.00 78.00 130 HIS A N 1
ATOM 1034 C CA . HIS A 1 130 ? 17.778 4.703 8.580 1.00 78.00 130 HIS A CA 1
ATOM 1035 C C . HIS A 1 130 ? 16.515 4.910 7.745 1.00 78.00 130 HIS A C 1
ATOM 1037 O O . HIS A 1 130 ? 15.597 5.636 8.131 1.00 78.00 130 HIS A O 1
ATOM 1043 N N . GLU A 1 131 ? 16.446 4.214 6.612 1.00 76.00 131 GLU A N 1
ATOM 1044 C CA . GLU A 1 131 ? 15.266 4.210 5.754 1.00 76.00 131 GLU A CA 1
ATOM 1045 C C . GLU A 1 131 ? 14.164 3.315 6.338 1.00 76.00 131 GLU A C 1
ATOM 1047 O O . GLU A 1 131 ? 14.308 2.093 6.409 1.00 76.00 131 GLU A O 1
ATOM 1052 N N . ASP A 1 132 ? 13.029 3.915 6.684 1.00 80.69 132 ASP A N 1
ATOM 1053 C CA . ASP A 1 132 ? 11.797 3.220 7.036 1.00 80.69 132 ASP A CA 1
ATOM 1054 C C . ASP A 1 132 ? 10.755 3.343 5.911 1.00 80.69 132 ASP A C 1
ATOM 1056 O O . ASP A 1 132 ? 10.780 4.242 5.063 1.00 80.69 132 ASP A O 1
ATOM 1060 N N . LYS A 1 133 ? 9.817 2.398 5.871 1.00 83.25 133 LYS A N 1
ATOM 1061 C CA . LYS A 1 133 ? 8.718 2.354 4.906 1.00 83.25 133 LYS A CA 1
ATOM 1062 C C . LYS A 1 133 ? 7.409 2.509 5.651 1.00 83.25 133 LYS A C 1
ATOM 1064 O O . LYS A 1 133 ? 6.737 1.530 5.985 1.00 83.25 133 LYS A O 1
ATOM 1069 N N . ASN A 1 134 ? 7.014 3.759 5.827 1.00 90.44 134 ASN A N 1
ATOM 1070 C CA . ASN A 1 134 ? 5.767 4.109 6.474 1.00 90.44 134 ASN A CA 1
ATOM 1071 C C . ASN A 1 134 ? 4.579 3.688 5.613 1.00 90.44 134 ASN A C 1
ATOM 1073 O O . ASN A 1 134 ? 4.470 4.067 4.450 1.00 90.44 134 ASN A O 1
ATOM 1077 N N . TYR A 1 135 ? 3.664 2.911 6.186 1.00 93.44 135 TYR A N 1
ATOM 1078 C CA . TYR A 1 135 ? 2.398 2.595 5.532 1.00 93.44 135 TYR A CA 1
ATOM 1079 C C . TYR A 1 135 ? 1.570 3.873 5.348 1.00 93.44 135 TYR A C 1
ATOM 1081 O O . TYR A 1 135 ? 1.374 4.611 6.311 1.00 93.44 135 TYR A O 1
ATOM 1089 N N . VAL A 1 136 ? 1.088 4.120 4.128 1.00 94.38 136 VAL A N 1
ATOM 1090 C CA . VAL A 1 136 ? 0.287 5.301 3.744 1.00 94.38 136 VAL A CA 1
ATOM 1091 C C . VAL A 1 136 ? -1.161 4.915 3.461 1.00 94.38 136 VAL A C 1
ATOM 1093 O O . VAL A 1 136 ? -2.070 5.726 3.598 1.00 94.38 136 VAL A O 1
ATOM 1096 N N . GLY A 1 137 ? -1.406 3.666 3.082 1.00 95.19 137 GLY A N 1
ATOM 1097 C CA . GLY A 1 137 ? -2.735 3.204 2.724 1.00 95.19 137 GLY A CA 1
ATOM 1098 C C . GLY A 1 137 ? -2.675 2.013 1.789 1.00 95.19 137 GLY A C 1
ATOM 1099 O O . GLY A 1 137 ? -1.635 1.370 1.623 1.00 95.19 137 GLY A O 1
ATOM 1100 N N . LYS A 1 138 ? -3.808 1.723 1.164 1.00 96.38 138 LYS A N 1
ATOM 1101 C CA . LYS A 1 138 ? -3.919 0.632 0.199 1.00 96.38 138 LYS A CA 1
ATOM 1102 C C . LYS A 1 138 ? -4.836 0.995 -0.953 1.00 96.38 138 L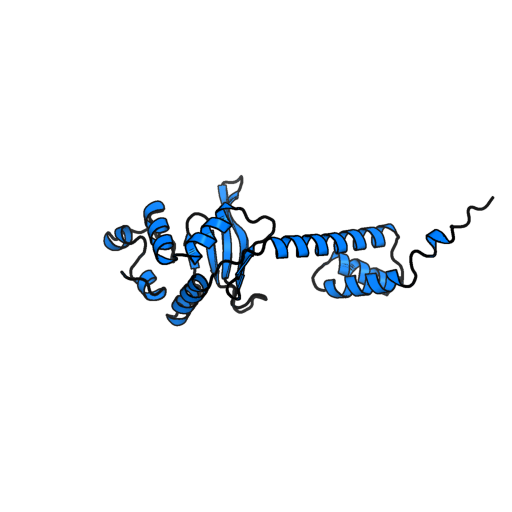YS A C 1
ATOM 1104 O O . LYS A 1 138 ? -5.790 1.746 -0.773 1.00 96.38 138 LYS A O 1
ATOM 1109 N N . ILE A 1 139 ? -4.552 0.414 -2.104 1.00 96.62 139 ILE A N 1
ATOM 1110 C CA . ILE A 1 139 ? -5.424 0.398 -3.270 1.00 96.62 139 ILE A CA 1
ATOM 1111 C C . ILE A 1 139 ? -6.111 -0.963 -3.304 1.00 96.62 139 ILE A C 1
ATOM 1113 O O . ILE A 1 139 ? -5.455 -1.996 -3.133 1.00 96.62 139 ILE A O 1
ATOM 1117 N N . MET A 1 140 ? -7.431 -0.950 -3.445 1.00 93.56 140 MET A N 1
ATOM 1118 C CA . MET A 1 140 ? -8.257 -2.146 -3.581 1.00 93.56 140 MET A CA 1
ATOM 1119 C C . MET A 1 140 ? -9.630 -1.728 -4.100 1.00 93.56 140 MET A C 1
ATOM 1121 O O . MET A 1 140 ? -10.159 -0.703 -3.664 1.00 93.56 140 MET A O 1
ATOM 1125 N N . ASN A 1 141 ? -10.224 -2.544 -4.970 1.00 92.19 141 ASN A N 1
ATOM 1126 C CA . ASN A 1 141 ? -11.518 -2.268 -5.596 1.00 92.19 141 ASN A CA 1
ATOM 1127 C C . ASN A 1 141 ? -11.519 -0.937 -6.366 1.00 92.19 141 ASN A C 1
ATOM 1129 O O . ASN A 1 141 ? -12.479 -0.173 -6.277 1.00 92.19 141 ASN A O 1
ATOM 1133 N N . LYS A 1 142 ? -10.433 -0.651 -7.092 1.00 93.00 142 LYS A N 1
ATOM 1134 C CA . LYS A 1 142 ? -10.245 0.531 -7.947 1.00 93.00 142 LYS A CA 1
ATOM 1135 C C . LYS A 1 142 ? -10.287 1.868 -7.205 1.00 93.00 142 LYS A C 1
ATOM 1137 O O . LYS A 1 142 ? -10.510 2.912 -7.809 1.00 93.00 142 LYS A O 1
ATOM 1142 N N . VAL A 1 143 ? -10.059 1.846 -5.890 1.00 92.06 143 VAL A N 1
ATOM 1143 C CA . VAL A 1 143 ? -10.059 3.040 -5.037 1.00 92.06 143 VAL A CA 1
ATOM 1144 C C . VAL A 1 143 ? -8.817 3.055 -4.160 1.00 92.06 143 VAL A C 1
ATOM 1146 O O . VAL A 1 143 ? -8.403 2.028 -3.613 1.00 92.06 143 VAL A O 1
ATOM 1149 N N . PHE A 1 144 ? -8.230 4.239 -3.987 1.00 95.00 144 PHE A N 1
ATOM 1150 C CA . PHE A 1 144 ? -7.191 4.456 -2.992 1.00 95.00 144 PHE A CA 1
ATOM 1151 C C . PHE A 1 144 ? -7.797 4.808 -1.624 1.00 95.00 144 PHE A C 1
ATOM 1153 O O . PHE A 1 144 ? -8.564 5.759 -1.471 1.00 95.00 144 PHE A O 1
ATOM 1160 N N . MET A 1 145 ? -7.426 4.033 -0.605 1.00 94.44 145 MET A N 1
ATOM 1161 C CA . MET A 1 145 ? -7.815 4.217 0.792 1.00 94.44 145 MET A CA 1
ATOM 1162 C C . MET A 1 145 ? -6.595 4.657 1.621 1.00 94.44 145 MET A C 1
ATOM 1164 O O . MET A 1 145 ? -5.890 3.793 2.168 1.00 94.44 145 MET A O 1
ATOM 1168 N N . PRO A 1 146 ? -6.315 5.972 1.714 1.00 93.94 146 PRO A N 1
ATOM 1169 C CA . PRO A 1 146 ? -5.238 6.494 2.548 1.00 93.94 146 PRO A CA 1
ATOM 1170 C C . PRO A 1 146 ? -5.565 6.363 4.042 1.00 93.94 146 PRO A C 1
ATOM 1172 O O . PRO A 1 146 ? -6.725 6.312 4.459 1.00 93.94 146 PRO A O 1
ATOM 1175 N N . ILE A 1 147 ? -4.527 6.333 4.875 1.00 92.44 147 ILE A N 1
ATOM 1176 C CA . ILE A 1 147 ? -4.664 6.543 6.320 1.00 92.44 147 ILE A CA 1
ATOM 1177 C C . ILE A 1 147 ? -4.690 8.041 6.639 1.00 92.44 147 ILE A C 1
ATOM 1179 O O . ILE A 1 147 ? -4.228 8.856 5.850 1.00 92.44 147 ILE A O 1
ATOM 1183 N N . LEU A 1 148 ? -5.154 8.404 7.838 1.00 88.81 148 LEU A N 1
ATOM 1184 C CA . LEU A 1 148 ? -5.285 9.811 8.250 1.00 88.81 148 LEU A CA 1
ATOM 1185 C C . LEU A 1 148 ? -3.972 10.608 8.186 1.00 88.81 148 LEU A C 1
ATOM 1187 O O . LEU A 1 148 ? -3.995 11.803 7.934 1.00 88.81 148 LEU A O 1
ATOM 1191 N N . LYS A 1 149 ? -2.834 9.941 8.412 1.00 89.31 149 LYS A N 1
ATOM 1192 C CA . LYS A 1 149 ? -1.495 10.549 8.378 1.00 89.31 149 LYS A CA 1
ATOM 1193 C C . LYS A 1 149 ? -0.824 10.518 6.996 1.00 89.31 149 LYS A C 1
ATOM 1195 O O . LYS A 1 149 ? 0.370 10.780 6.907 1.00 89.31 149 LYS A O 1
ATOM 1200 N N . ALA A 1 150 ? -1.536 10.112 5.943 1.00 90.75 150 ALA A N 1
ATOM 1201 C CA . ALA A 1 150 ? -0.994 10.140 4.589 1.00 90.75 150 ALA A CA 1
ATOM 1202 C C . ALA A 1 150 ? -0.690 11.589 4.179 1.00 90.75 150 ALA A C 1
ATOM 1204 O O . ALA A 1 150 ? -1.561 12.450 4.288 1.00 90.75 150 ALA A O 1
ATOM 1205 N N . SER A 1 151 ? 0.534 11.857 3.718 1.00 90.50 151 SER A N 1
ATOM 1206 C CA . SER A 1 151 ? 0.901 13.175 3.197 1.00 90.50 151 SER A CA 1
ATOM 1207 C C . SER A 1 151 ? 0.238 13.430 1.845 1.00 90.50 151 SER A C 1
ATOM 1209 O O . SER A 1 151 ? 0.011 12.495 1.073 1.00 90.50 151 SER A O 1
ATOM 1211 N N . GLN A 1 152 ? -0.030 14.701 1.536 1.00 90.50 152 GLN A N 1
ATOM 1212 C CA . GLN A 1 152 ? -0.592 15.084 0.239 1.00 90.50 152 GLN A CA 1
ATOM 1213 C C . GLN A 1 152 ? 0.344 14.695 -0.917 1.00 90.50 152 GLN A C 1
ATOM 1215 O O . GLN A 1 152 ? -0.119 14.112 -1.885 1.00 90.50 152 GLN A O 1
ATOM 1220 N N . ASP A 1 153 ? 1.661 14.854 -0.752 1.00 92.81 153 ASP A N 1
ATOM 1221 C CA . ASP A 1 153 ? 2.677 14.409 -1.723 1.00 92.81 153 ASP A CA 1
ATOM 1222 C C . ASP A 1 153 ? 2.573 12.910 -2.073 1.00 92.81 153 ASP A C 1
ATOM 1224 O O . ASP A 1 153 ? 2.639 12.513 -3.241 1.00 92.81 153 ASP A O 1
ATOM 1228 N N . ALA A 1 154 ? 2.343 12.053 -1.071 1.00 93.62 154 ALA A N 1
ATOM 1229 C CA . ALA A 1 154 ? 2.158 10.628 -1.319 1.00 93.62 154 ALA A CA 1
ATOM 1230 C C . ALA A 1 154 ? 0.846 10.352 -2.070 1.00 93.62 154 ALA A C 1
ATOM 1232 O O . ALA A 1 154 ? 0.811 9.466 -2.922 1.00 93.62 154 ALA A O 1
ATOM 1233 N N . ILE A 1 155 ? -0.221 11.100 -1.770 1.00 93.88 155 ILE A N 1
ATOM 1234 C CA . ILE A 1 155 ? -1.509 10.997 -2.469 1.00 93.88 155 ILE A CA 1
ATOM 1235 C C . ILE A 1 155 ? -1.351 11.431 -3.931 1.00 93.88 155 ILE A C 1
ATOM 1237 O O . ILE A 1 155 ? -1.744 10.678 -4.821 1.00 93.88 155 ILE A O 1
ATOM 1241 N N . ASP A 1 156 ? -0.722 12.578 -4.178 1.00 95.19 156 ASP A N 1
ATOM 1242 C CA . ASP A 1 156 ? -0.503 13.138 -5.516 1.00 95.19 156 ASP A CA 1
ATOM 1243 C C . ASP A 1 156 ? 0.377 12.215 -6.363 1.00 95.19 156 ASP A C 1
ATOM 1245 O O . ASP A 1 156 ? 0.105 11.977 -7.539 1.00 95.19 156 ASP A O 1
ATOM 1249 N N . THR A 1 157 ? 1.389 11.600 -5.748 1.00 96.81 157 THR A N 1
ATOM 1250 C CA . THR A 1 157 ? 2.213 10.593 -6.420 1.00 96.81 157 THR A CA 1
ATOM 1251 C C . THR A 1 157 ? 1.388 9.365 -6.809 1.00 96.81 157 THR A C 1
ATOM 1253 O O . THR A 1 157 ? 1.532 8.865 -7.922 1.00 96.81 157 THR A O 1
ATOM 1256 N N . VAL A 1 158 ? 0.498 8.867 -5.940 1.00 97.06 158 VAL A N 1
ATOM 1257 C CA . VAL A 1 158 ? -0.393 7.745 -6.297 1.00 97.06 158 VAL A CA 1
ATOM 1258 C C . VAL A 1 158 ? -1.359 8.146 -7.415 1.00 97.06 158 VAL A C 1
ATOM 1260 O O . VAL A 1 158 ? -1.601 7.333 -8.305 1.00 97.06 158 VAL A O 1
ATOM 1263 N N . MET A 1 159 ? -1.873 9.379 -7.403 1.00 96.56 159 MET A N 1
ATOM 1264 C CA . MET A 1 159 ? -2.714 9.914 -8.480 1.00 96.56 159 MET A CA 1
ATOM 1265 C C . MET A 1 159 ? -1.971 9.940 -9.818 1.00 96.56 159 MET A C 1
ATOM 1267 O O . MET A 1 159 ? -2.495 9.430 -10.803 1.00 96.56 159 MET A O 1
ATOM 1271 N N . ALA A 1 160 ? -0.731 10.431 -9.843 1.00 97.50 160 ALA A N 1
ATOM 1272 C CA . ALA A 1 160 ? 0.087 10.460 -11.055 1.00 97.50 160 ALA A CA 1
ATOM 1273 C C . ALA A 1 160 ? 0.368 9.050 -11.607 1.00 97.50 160 ALA A C 1
ATOM 1275 O O . ALA A 1 160 ? 0.269 8.822 -12.813 1.00 97.50 160 ALA A O 1
ATOM 1276 N N . ILE A 1 161 ? 0.653 8.076 -10.730 1.00 98.25 161 ILE A N 1
ATOM 1277 C CA . ILE A 1 161 ? 0.820 6.673 -11.145 1.00 98.25 161 ILE A CA 1
ATOM 1278 C C . ILE A 1 161 ? -0.498 6.114 -11.690 1.00 98.25 161 ILE A C 1
ATOM 1280 O O . ILE A 1 161 ? -0.480 5.341 -12.642 1.00 98.25 161 ILE A O 1
ATOM 1284 N N . ALA A 1 162 ? -1.637 6.469 -11.094 1.00 97.69 162 ALA A N 1
ATOM 1285 C CA . ALA A 1 162 ? -2.942 6.000 -11.546 1.00 97.69 162 ALA A CA 1
ATOM 1286 C C . ALA A 1 162 ? -3.325 6.562 -12.918 1.00 97.69 162 ALA A C 1
ATOM 1288 O O . ALA A 1 162 ? -3.926 5.848 -13.716 1.00 97.69 162 ALA A O 1
ATOM 1289 N N . GLU A 1 163 ? -2.941 7.802 -13.209 1.00 97.69 163 GLU A N 1
ATOM 1290 C CA . GLU A 1 163 ? -3.172 8.451 -14.496 1.00 97.69 163 GLU A CA 1
ATOM 1291 C C . GLU A 1 163 ? -2.271 7.878 -15.601 1.00 97.69 163 GLU A C 1
ATOM 1293 O O . GLU A 1 163 ? -2.770 7.447 -16.648 1.00 97.69 163 GLU A O 1
ATOM 1298 N N . ASP A 1 164 ? -0.962 7.800 -15.350 1.00 98.25 164 ASP A N 1
ATOM 1299 C CA . ASP A 1 164 ? 0.030 7.286 -16.296 1.00 98.25 164 ASP A CA 1
ATOM 1300 C C . ASP A 1 164 ? 1.150 6.505 -15.577 1.00 98.25 164 ASP A C 1
ATOM 1302 O O . ASP A 1 164 ? 2.189 7.069 -15.195 1.00 98.25 164 ASP A O 1
ATOM 1306 N N . PRO A 1 165 ? 0.981 5.178 -15.405 1.00 98.44 165 PRO A N 1
ATOM 1307 C CA . PRO A 1 165 ? 2.009 4.358 -14.783 1.00 98.44 165 PRO A CA 1
ATOM 1308 C C . PRO A 1 165 ? 3.309 4.309 -15.597 1.00 98.44 165 PRO A C 1
ATOM 1310 O O . PRO A 1 165 ? 4.392 4.254 -15.014 1.00 98.44 165 PRO A O 1
ATOM 1313 N N . LEU A 1 166 ? 3.233 4.341 -16.932 1.00 98.50 166 LEU A N 1
ATOM 1314 C CA . LEU A 1 166 ? 4.418 4.296 -17.789 1.00 98.50 166 LEU A CA 1
ATOM 1315 C C . LEU A 1 166 ? 5.213 5.598 -17.666 1.00 98.50 166 LEU A C 1
ATOM 1317 O O . LEU A 1 166 ? 6.405 5.559 -17.353 1.00 98.50 166 LEU A O 1
ATOM 1321 N N . GLY A 1 167 ? 4.557 6.747 -17.836 1.00 98.44 167 GLY A N 1
ATOM 1322 C CA . GLY A 1 167 ? 5.182 8.057 -17.656 1.00 98.44 167 GLY A CA 1
ATOM 1323 C C . GLY A 1 167 ? 5.777 8.229 -16.261 1.00 98.44 167 GLY A C 1
ATOM 1324 O O . GLY A 1 167 ? 6.898 8.725 -16.127 1.00 98.44 167 GLY A O 1
ATOM 1325 N N . SER A 1 168 ? 5.099 7.724 -15.227 1.00 98.50 168 SER A N 1
ATOM 1326 C CA . SER A 1 168 ? 5.614 7.717 -13.852 1.00 98.50 168 SER A CA 1
ATOM 1327 C C . SER A 1 168 ? 6.895 6.885 -13.703 1.00 98.50 168 SER A C 1
ATOM 1329 O O . SER A 1 168 ? 7.852 7.342 -13.073 1.00 98.50 168 SER A O 1
ATOM 1331 N N . ALA A 1 169 ? 6.966 5.699 -14.319 1.00 98.25 169 ALA A N 1
ATOM 1332 C CA . ALA A 1 169 ? 8.179 4.878 -14.311 1.00 98.25 169 ALA A CA 1
ATOM 1333 C C . ALA A 1 169 ? 9.345 5.553 -15.045 1.00 98.25 169 ALA A C 1
ATOM 1335 O O . ALA A 1 169 ? 10.463 5.566 -14.527 1.00 98.25 169 ALA A O 1
ATOM 1336 N N . ILE A 1 170 ? 9.080 6.138 -16.221 1.00 98.31 170 ILE A N 1
ATOM 1337 C CA . ILE A 1 170 ? 10.074 6.874 -17.017 1.00 98.31 170 ILE A CA 1
ATOM 1338 C C . ILE A 1 170 ? 10.627 8.043 -16.201 1.00 98.31 170 ILE A C 1
ATOM 1340 O O . ILE A 1 170 ? 11.844 8.199 -16.081 1.00 98.31 170 ILE A O 1
ATOM 1344 N N . LYS A 1 171 ? 9.737 8.859 -15.620 1.00 98.19 171 LYS A N 1
ATOM 1345 C CA . LYS A 1 171 ? 10.110 10.011 -14.794 1.00 98.19 171 LYS A CA 1
ATOM 1346 C C . LYS A 1 171 ? 10.962 9.575 -13.607 1.00 98.19 171 LYS A C 1
ATOM 1348 O O . LYS A 1 171 ? 12.019 10.159 -13.389 1.00 98.19 171 LYS A O 1
ATOM 1353 N N . HIS A 1 172 ? 10.548 8.532 -12.883 1.00 97.88 172 HIS A N 1
ATOM 1354 C CA . HIS A 1 172 ? 11.326 8.005 -11.764 1.00 97.88 172 HIS A CA 1
ATOM 1355 C C . HIS A 1 172 ? 12.728 7.581 -12.205 1.00 97.88 172 HIS A C 1
ATOM 1357 O O . HIS A 1 172 ? 13.698 8.060 -11.630 1.00 97.88 172 HIS A O 1
ATOM 1363 N N . GLY A 1 173 ? 12.839 6.745 -13.241 1.00 97.75 173 GLY A N 1
ATOM 1364 C CA . GLY A 1 173 ? 14.128 6.233 -13.700 1.00 97.75 173 GLY A CA 1
ATOM 1365 C C . GLY A 1 173 ? 15.091 7.319 -14.158 1.00 97.75 173 GLY A C 1
ATOM 1366 O O . GLY A 1 173 ? 16.270 7.263 -13.825 1.00 97.75 173 GLY A O 1
ATOM 1367 N N . LYS A 1 174 ? 14.590 8.347 -14.851 1.00 96.50 174 LYS A N 1
ATOM 1368 C CA . LYS A 1 174 ? 15.403 9.497 -15.275 1.00 96.50 174 LYS A CA 1
ATOM 1369 C C . LYS A 1 174 ? 15.866 10.365 -14.109 1.00 96.50 174 LYS A C 1
ATOM 1371 O O . LYS A 1 174 ? 16.959 10.911 -14.164 1.00 96.50 174 LYS A O 1
ATOM 1376 N N . MET A 1 175 ? 15.042 10.509 -13.071 1.00 96.56 175 MET A N 1
ATOM 1377 C CA . MET A 1 175 ? 15.386 11.317 -11.898 1.00 96.56 175 MET A CA 1
ATOM 1378 C C . MET A 1 175 ? 16.324 10.591 -10.932 1.00 96.56 175 MET A C 1
ATOM 1380 O O . MET A 1 175 ? 17.160 11.232 -10.306 1.00 96.56 175 MET A O 1
ATOM 1384 N N . SER A 1 176 ? 16.163 9.277 -10.767 1.00 96.06 176 SER A N 1
ATOM 1385 C CA . SER A 1 176 ? 16.880 8.504 -9.747 1.00 96.06 176 SER A CA 1
ATOM 1386 C C . SER A 1 176 ? 18.058 7.701 -10.290 1.00 96.06 176 SER A C 1
ATOM 1388 O O . SER A 1 176 ? 18.835 7.180 -9.497 1.00 96.06 176 SER A O 1
ATOM 1390 N N . ASN A 1 177 ? 18.164 7.533 -11.610 1.00 97.38 177 ASN A N 1
ATOM 1391 C CA . ASN A 1 177 ? 19.006 6.527 -12.261 1.00 97.38 177 ASN A CA 1
ATOM 1392 C C . ASN A 1 177 ? 18.715 5.075 -11.814 1.00 97.38 177 ASN A C 1
ATOM 1394 O O . ASN A 1 177 ? 19.554 4.192 -11.965 1.00 97.38 177 ASN A O 1
ATOM 1398 N N . HIS A 1 178 ? 17.530 4.797 -11.257 1.00 97.88 178 HIS A N 1
ATOM 1399 C CA . HIS A 1 178 ? 17.130 3.469 -10.784 1.00 97.88 178 HIS A CA 1
ATOM 1400 C C . HIS A 1 178 ? 15.774 3.054 -11.365 1.00 97.88 178 HIS A C 1
ATOM 1402 O O . HIS A 1 178 ? 14.828 3.834 -11.435 1.00 97.88 178 HIS A O 1
ATOM 1408 N N . CYS A 1 179 ? 15.645 1.787 -11.761 1.00 98.25 179 CYS A N 1
ATOM 1409 C CA . CYS A 1 179 ? 14.413 1.263 -12.347 1.00 98.25 179 CYS A CA 1
ATOM 1410 C C . CYS A 1 179 ? 13.244 1.286 -11.347 1.00 98.25 179 CYS A C 1
ATOM 1412 O O . CYS A 1 179 ? 13.339 0.714 -10.259 1.00 98.25 179 CYS A O 1
ATOM 1414 N N . SER A 1 180 ? 12.096 1.820 -11.771 1.00 97.88 180 SER A N 1
ATOM 1415 C CA . SER A 1 180 ? 10.872 1.888 -10.960 1.00 97.88 180 SER A CA 1
ATOM 1416 C C . SER A 1 180 ? 10.373 0.524 -10.449 1.00 97.88 180 SER A C 1
ATOM 1418 O O . SER A 1 180 ? 9.747 0.455 -9.402 1.00 97.88 180 SER A O 1
ATOM 1420 N N . MET A 1 181 ? 10.660 -0.595 -11.117 1.00 98.12 181 MET A N 1
ATOM 1421 C CA . MET A 1 181 ? 10.088 -1.898 -10.736 1.00 98.12 181 MET A CA 1
ATOM 1422 C C . MET A 1 181 ? 11.022 -2.749 -9.873 1.00 98.12 181 MET A C 1
ATOM 1424 O O . MET A 1 181 ? 10.585 -3.425 -8.940 1.00 98.12 181 MET A O 1
ATOM 1428 N N . CYS A 1 182 ? 12.316 -2.765 -10.205 1.00 97.00 182 CYS A N 1
ATOM 1429 C CA . CYS A 1 182 ? 13.302 -3.607 -9.524 1.00 97.00 182 CYS A CA 1
ATOM 1430 C C . CYS A 1 182 ? 14.271 -2.829 -8.629 1.00 97.00 182 CYS A C 1
ATOM 1432 O O . CYS A 1 182 ? 15.044 -3.464 -7.913 1.00 97.00 182 CYS A O 1
ATOM 1434 N N . SER A 1 183 ? 14.233 -1.492 -8.674 1.00 95.88 183 SER A N 1
ATOM 1435 C CA . SER A 1 183 ? 15.125 -0.578 -7.948 1.00 95.88 183 SER A CA 1
ATOM 1436 C C . SER A 1 183 ? 16.613 -0.793 -8.214 1.00 95.88 183 SER A C 1
ATOM 1438 O O . SER A 1 183 ? 17.434 -0.323 -7.437 1.00 95.88 183 SER A O 1
ATOM 1440 N N . LYS A 1 184 ? 16.980 -1.511 -9.280 1.00 97.31 184 LYS A N 1
ATOM 1441 C CA . LYS A 1 184 ? 18.377 -1.622 -9.705 1.00 97.31 184 LYS A CA 1
ATOM 1442 C C . LYS A 1 184 ? 18.787 -0.357 -10.444 1.00 97.31 184 LYS A C 1
ATOM 1444 O O . LYS A 1 184 ? 17.971 0.207 -11.178 1.00 97.31 184 LYS A O 1
ATOM 1449 N N . GLU A 1 185 ? 20.041 0.031 -10.265 1.00 98.00 185 GLU A N 1
ATOM 1450 C CA . GLU A 1 185 ? 20.670 1.094 -11.039 1.00 98.00 185 GLU A CA 1
ATOM 1451 C C . GLU A 1 185 ? 20.582 0.795 -12.544 1.00 98.00 185 GLU A C 1
ATOM 1453 O O . GLU A 1 185 ? 20.695 -0.356 -12.986 1.00 98.00 185 GLU A O 1
ATOM 1458 N N . LEU A 1 186 ? 20.325 1.836 -13.329 1.00 98.06 186 LEU A N 1
ATOM 1459 C CA . LEU A 1 186 ? 20.269 1.781 -14.779 1.00 98.06 186 LEU A CA 1
ATOM 1460 C C . LEU A 1 186 ? 21.673 2.043 -15.326 1.00 98.06 186 LEU A C 1
ATOM 1462 O O . LEU A 1 186 ? 22.178 3.155 -15.255 1.00 98.06 186 LEU A O 1
ATOM 1466 N N . THR A 1 187 ? 22.294 1.009 -15.888 1.00 97.06 187 THR A N 1
ATOM 1467 C CA . THR A 1 187 ? 23.667 1.085 -16.422 1.00 97.06 187 THR A CA 1
ATOM 1468 C C . THR A 1 187 ? 23.749 0.872 -17.932 1.00 97.06 187 THR A C 1
ATOM 1470 O O . THR A 1 187 ? 24.788 1.093 -18.539 1.00 97.06 187 THR A O 1
ATOM 1473 N N . VAL A 1 188 ? 22.654 0.433 -18.557 1.00 97.06 188 VAL A N 1
ATOM 1474 C CA . VAL A 1 188 ? 22.566 0.206 -20.005 1.00 97.06 188 VAL A CA 1
ATOM 1475 C C . VAL A 1 188 ? 21.923 1.425 -20.659 1.00 97.06 188 VAL A C 1
ATOM 1477 O O . VAL A 1 188 ? 20.803 1.768 -20.286 1.00 97.06 188 VAL A O 1
ATOM 1480 N N . ASP A 1 189 ? 22.549 2.013 -21.682 1.00 97.25 189 ASP A N 1
ATOM 1481 C CA . ASP A 1 189 ? 22.101 3.256 -22.343 1.00 97.25 189 ASP A CA 1
ATOM 1482 C C . ASP A 1 189 ? 20.612 3.275 -22.696 1.00 97.25 189 ASP A C 1
ATOM 1484 O O . ASP A 1 189 ? 19.890 4.223 -22.388 1.00 97.25 189 ASP A O 1
ATOM 1488 N N . ARG A 1 190 ? 20.106 2.192 -23.298 1.00 97.12 190 ARG A N 1
ATOM 1489 C CA . ARG A 1 190 ? 18.678 2.074 -23.630 1.00 97.12 190 ARG A CA 1
ATOM 1490 C C . ARG A 1 190 ? 17.793 2.046 -22.383 1.00 97.12 190 ARG A C 1
ATOM 1492 O O . ARG A 1 190 ? 16.723 2.643 -22.383 1.00 97.12 190 ARG A O 1
ATOM 1499 N N . SER A 1 191 ? 18.239 1.383 -21.317 1.00 97.81 191 SER A N 1
ATOM 1500 C CA . SER A 1 191 ? 17.524 1.363 -20.036 1.00 97.81 191 SER A CA 1
ATOM 1501 C C . SER A 1 191 ? 17.555 2.725 -19.341 1.00 97.81 191 SER A C 1
ATOM 1503 O O . SER A 1 191 ? 16.542 3.117 -18.773 1.00 97.81 191 SER A O 1
ATOM 1505 N N . ILE A 1 192 ? 18.661 3.470 -19.435 1.00 97.38 192 ILE A N 1
ATOM 1506 C CA . ILE A 1 192 ? 18.773 4.855 -18.950 1.00 97.38 192 ILE A CA 1
ATOM 1507 C C . ILE A 1 192 ? 17.806 5.757 -19.730 1.00 97.38 192 ILE A C 1
ATOM 1509 O O . ILE A 1 192 ? 16.995 6.462 -19.132 1.00 97.38 192 ILE A O 1
ATOM 1513 N N . LYS A 1 193 ? 17.812 5.671 -21.068 1.00 96.12 193 LYS A N 1
ATOM 1514 C CA . LYS A 1 193 ? 16.915 6.440 -21.948 1.00 96.12 193 LYS A CA 1
ATOM 1515 C C . LYS A 1 193 ? 15.438 6.183 -21.638 1.00 96.12 193 LYS A C 1
ATOM 1517 O O . LYS A 1 193 ? 14.650 7.131 -21.579 1.00 96.12 193 LYS A O 1
ATOM 1522 N N . ASN A 1 194 ? 15.079 4.916 -21.433 1.00 96.88 194 ASN A N 1
ATOM 1523 C CA . ASN A 1 194 ? 13.714 4.497 -21.121 1.00 96.88 194 ASN A CA 1
ATOM 1524 C C . ASN A 1 194 ? 13.339 4.737 -19.645 1.00 96.88 194 ASN A C 1
ATOM 1526 O O . ASN A 1 194 ? 12.162 4.855 -19.333 1.00 96.88 194 ASN A O 1
ATOM 1530 N N . GLY A 1 195 ? 14.302 4.813 -18.722 1.00 97.44 195 GLY A N 1
ATOM 1531 C CA . GLY A 1 195 ? 14.054 4.879 -17.275 1.00 97.44 195 GLY A CA 1
ATOM 1532 C C . GLY A 1 195 ? 13.736 3.522 -16.619 1.00 97.44 195 GLY A C 1
ATOM 1533 O O . GLY A 1 195 ? 13.394 3.452 -15.438 1.00 97.44 195 GLY A O 1
ATOM 1534 N N . TYR A 1 196 ? 13.838 2.415 -17.354 1.00 98.25 196 TYR A N 1
ATOM 1535 C CA . TYR A 1 196 ? 13.625 1.061 -16.838 1.00 98.25 196 TYR A CA 1
ATOM 1536 C C . TYR A 1 196 ? 14.303 0.010 -17.723 1.00 98.25 196 TYR A C 1
ATOM 1538 O O . TYR A 1 196 ? 14.555 0.226 -18.906 1.00 98.25 196 TYR A O 1
ATOM 1546 N N . GLY A 1 197 ? 14.602 -1.156 -17.142 1.00 98.00 197 GLY A N 1
ATOM 1547 C CA . GLY A 1 197 ? 15.289 -2.245 -17.841 1.00 98.00 197 GLY A CA 1
ATOM 1548 C C . GLY A 1 197 ? 14.364 -3.172 -18.635 1.00 98.00 197 GLY A C 1
ATOM 1549 O O . GLY A 1 197 ? 13.207 -3.372 -18.257 1.00 98.00 197 GLY A O 1
ATOM 1550 N N . LYS A 1 198 ? 14.913 -3.823 -19.674 1.00 98.00 198 LYS A N 1
ATOM 1551 C CA . LYS A 1 198 ? 14.198 -4.743 -20.587 1.00 98.00 198 LYS A CA 1
ATOM 1552 C C . LYS A 1 198 ? 13.314 -5.751 -19.860 1.00 98.00 198 LYS A C 1
ATOM 1554 O O . LYS A 1 198 ? 12.128 -5.859 -20.141 1.00 98.00 198 LYS A O 1
ATOM 1559 N N . LYS A 1 199 ? 13.879 -6.456 -18.874 1.00 97.56 199 LYS A N 1
ATOM 1560 C CA . LYS A 1 199 ? 13.141 -7.500 -18.155 1.00 97.56 199 LYS A CA 1
ATOM 1561 C C . LYS A 1 199 ? 11.965 -6.947 -17.346 1.00 97.56 199 LYS A C 1
ATOM 1563 O O . LYS A 1 199 ? 10.949 -7.615 -17.196 1.00 97.56 199 LYS A O 1
ATOM 1568 N N . CYS A 1 200 ? 12.099 -5.732 -16.815 1.00 98.31 200 CYS A N 1
ATOM 1569 C CA . CYS A 1 200 ? 10.997 -5.074 -16.117 1.00 98.31 200 CYS A CA 1
ATOM 1570 C C . CYS A 1 200 ? 9.924 -4.621 -17.106 1.00 98.31 200 CYS A C 1
ATOM 1572 O O . CYS A 1 200 ? 8.747 -4.759 -16.799 1.00 98.31 200 CYS A O 1
ATOM 1574 N N . ALA A 1 201 ? 10.317 -4.162 -18.295 1.00 98.38 201 ALA A N 1
ATOM 1575 C CA . ALA A 1 201 ? 9.373 -3.824 -19.348 1.00 98.38 201 ALA A CA 1
ATOM 1576 C C . ALA A 1 201 ? 8.533 -5.041 -19.767 1.00 98.38 201 ALA A C 1
ATOM 1578 O O . ALA A 1 201 ? 7.310 -4.972 -19.727 1.00 98.38 201 ALA A O 1
ATOM 1579 N N . GLU A 1 202 ? 9.179 -6.182 -20.035 1.00 98.06 202 GLU A N 1
ATOM 1580 C CA . GLU A 1 202 ? 8.504 -7.456 -20.327 1.00 98.06 202 GLU A CA 1
ATOM 1581 C C . GLU A 1 202 ? 7.528 -7.850 -19.213 1.00 98.06 202 GLU A C 1
ATOM 1583 O O . GLU A 1 202 ? 6.357 -8.110 -19.472 1.00 98.06 202 GLU A O 1
ATOM 1588 N N . ASN A 1 203 ? 7.991 -7.851 -17.957 1.00 98.31 203 ASN A N 1
ATOM 1589 C CA . ASN A 1 203 ? 7.164 -8.275 -16.831 1.00 98.31 203 ASN A CA 1
ATOM 1590 C C . ASN A 1 203 ? 5.942 -7.364 -16.636 1.00 98.31 203 ASN A C 1
ATOM 1592 O O . ASN A 1 203 ? 4.873 -7.867 -16.322 1.00 98.31 203 ASN A O 1
ATOM 1596 N N . TYR A 1 204 ? 6.075 -6.049 -16.817 1.00 98.31 204 TYR A N 1
ATOM 1597 C CA . TYR A 1 204 ? 5.003 -5.082 -16.541 1.00 98.31 204 TYR A CA 1
ATOM 1598 C C . TYR A 1 204 ? 4.214 -4.648 -17.787 1.00 98.31 204 TYR A C 1
ATOM 1600 O O . TYR A 1 204 ? 3.292 -3.847 -17.666 1.00 98.31 204 TYR A O 1
ATOM 1608 N N . GLY A 1 205 ? 4.538 -5.183 -18.969 1.00 97.44 205 GLY A N 1
ATOM 1609 C CA . GLY A 1 205 ? 3.852 -4.859 -20.223 1.00 97.44 205 GLY A CA 1
ATOM 1610 C C . GLY A 1 205 ? 4.193 -3.476 -20.785 1.00 97.44 205 GLY A C 1
ATOM 1611 O O . GLY A 1 205 ? 3.350 -2.850 -21.420 1.00 97.44 205 GLY A O 1
ATOM 1612 N N . PHE A 1 206 ? 5.403 -2.971 -20.533 1.00 97.88 206 PHE A N 1
ATOM 1613 C CA . PHE A 1 206 ? 5.871 -1.691 -21.074 1.00 97.88 206 PHE A CA 1
ATOM 1614 C C . PHE A 1 206 ? 6.667 -1.881 -22.372 1.00 97.88 206 PHE A C 1
ATOM 1616 O O . PHE A 1 206 ? 7.322 -2.914 -22.541 1.00 97.88 206 PHE A O 1
ATOM 1623 N N . PRO A 1 207 ? 6.678 -0.882 -23.275 1.00 97.00 207 PRO A N 1
ATOM 1624 C CA . PRO A 1 207 ? 7.566 -0.899 -24.434 1.00 97.00 207 PRO A CA 1
ATOM 1625 C C . PRO A 1 207 ? 9.032 -0.795 -23.986 1.00 97.00 207 PRO A C 1
ATOM 1627 O O . PRO A 1 207 ? 9.322 -0.102 -23.013 1.00 97.00 207 PRO A O 1
ATOM 1630 N N . TYR A 1 208 ? 9.971 -1.439 -24.684 1.00 95.12 208 TYR A N 1
ATOM 1631 C CA . TYR A 1 208 ? 11.413 -1.309 -24.419 1.00 95.12 208 TYR A CA 1
ATOM 1632 C C . TYR A 1 208 ? 12.182 -1.009 -25.689 1.00 95.12 208 TYR A C 1
ATOM 1634 O O . TYR A 1 208 ? 11.960 -1.711 -26.695 1.00 95.12 208 TYR A O 1
#